Protein AF-A0A9Q3D0T4-F1 (afdb_monomer)

Structure (mmCIF, N/CA/C/O backbone):
data_AF-A0A9Q3D0T4-F1
#
_entry.id   AF-A0A9Q3D0T4-F1
#
loop_
_atom_site.group_PDB
_atom_site.id
_atom_site.type_symbol
_atom_site.label_atom_id
_atom_site.label_alt_id
_atom_site.label_comp_id
_atom_site.label_asym_id
_atom_site.label_entity_id
_atom_site.label_seq_id
_atom_site.pdbx_PDB_ins_code
_atom_site.Cartn_x
_atom_site.Cartn_y
_atom_site.Cartn_z
_atom_site.occupancy
_atom_site.B_iso_or_equiv
_atom_site.auth_seq_id
_atom_site.auth_comp_id
_atom_site.auth_asym_id
_atom_site.auth_atom_id
_atom_site.pdbx_PDB_model_num
ATOM 1 N N . MET A 1 1 ? -26.119 -15.482 5.076 1.00 64.19 1 MET A N 1
ATOM 2 C CA . MET A 1 1 ? -24.783 -16.020 5.417 1.00 64.19 1 MET A CA 1
ATOM 3 C C . MET A 1 1 ? -24.055 -16.322 4.112 1.00 64.19 1 MET A C 1
ATOM 5 O O . MET A 1 1 ? -24.617 -17.065 3.315 1.00 64.19 1 MET A O 1
ATOM 9 N N . PRO A 1 2 ? -22.897 -15.709 3.817 1.00 75.62 2 PRO A N 1
ATOM 10 C CA . PRO A 1 2 ? -22.136 -16.030 2.608 1.00 75.62 2 PRO A CA 1
ATOM 11 C C . PRO A 1 2 ? -21.661 -17.496 2.628 1.00 75.62 2 PRO A C 1
ATOM 13 O O . PRO A 1 2 ? -21.236 -17.998 3.665 1.00 75.62 2 PRO A O 1
ATOM 16 N N . ASN A 1 3 ? -21.746 -18.187 1.486 1.00 94.44 3 ASN A N 1
ATOM 17 C CA . ASN A 1 3 ? -21.280 -19.570 1.321 1.00 94.44 3 ASN A CA 1
ATOM 18 C C . ASN A 1 3 ? -19.744 -19.619 1.431 1.00 94.44 3 ASN A C 1
ATOM 20 O O . ASN A 1 3 ? -19.066 -18.833 0.766 1.00 94.44 3 ASN A O 1
ATOM 24 N N . ALA A 1 4 ? -19.189 -20.567 2.195 1.00 92.69 4 ALA A N 1
ATOM 25 C CA . ALA A 1 4 ? -17.745 -20.769 2.357 1.00 92.69 4 ALA A CA 1
ATOM 26 C C . ALA A 1 4 ? -16.973 -20.793 1.021 1.00 92.69 4 ALA A C 1
ATOM 28 O O . ALA A 1 4 ? -15.893 -20.210 0.916 1.00 92.69 4 ALA A O 1
ATOM 29 N N . ARG A 1 5 ? -17.558 -21.374 -0.038 1.00 92.12 5 ARG A N 1
ATOM 30 C CA . ARG A 1 5 ? -16.970 -21.400 -1.388 1.00 92.12 5 ARG A CA 1
ATOM 31 C C . ARG A 1 5 ? -16.835 -20.003 -2.000 1.00 92.12 5 ARG A C 1
ATOM 33 O O . ARG A 1 5 ? -15.817 -19.713 -2.624 1.00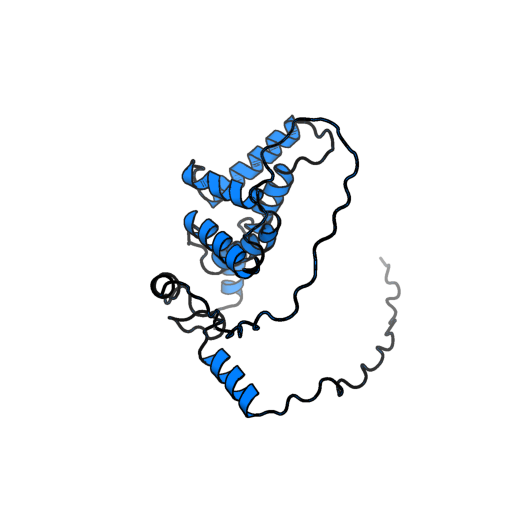 92.12 5 ARG A O 1
ATOM 40 N N . SER A 1 6 ? -17.828 -19.136 -1.800 1.00 90.75 6 SER A N 1
ATOM 41 C CA . SER A 1 6 ? -17.790 -17.747 -2.278 1.00 90.75 6 SER A CA 1
ATOM 42 C C . SER A 1 6 ? -16.746 -16.919 -1.525 1.00 90.75 6 SER A C 1
ATOM 44 O O . SER A 1 6 ? -15.985 -16.178 -2.146 1.00 90.75 6 SER A O 1
ATOM 46 N N . THR A 1 7 ? -16.619 -17.130 -0.211 1.00 87.50 7 THR A N 1
ATOM 47 C CA . THR A 1 7 ? -15.588 -16.496 0.620 1.00 87.50 7 THR A CA 1
ATOM 48 C C . THR A 1 7 ? -14.188 -16.938 0.194 1.00 87.50 7 THR A C 1
ATOM 50 O O . THR A 1 7 ? -13.310 -16.099 0.008 1.00 87.50 7 THR A O 1
ATOM 53 N N . TYR A 1 8 ? -13.978 -18.237 -0.048 1.00 89.50 8 TYR A N 1
ATOM 54 C CA . TYR A 1 8 ? -12.700 -18.761 -0.536 1.00 89.50 8 TYR A CA 1
ATOM 55 C C . TYR A 1 8 ? -12.326 -18.196 -1.912 1.00 89.50 8 TYR A C 1
ATOM 57 O O . TYR A 1 8 ? -11.193 -17.766 -2.112 1.00 89.50 8 TYR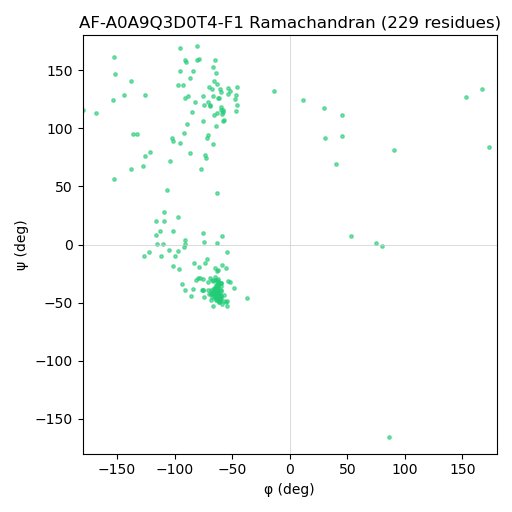 A O 1
ATOM 65 N N . GLN A 1 9 ? -13.267 -18.141 -2.859 1.00 90.75 9 GLN A N 1
ATOM 66 C CA . GLN A 1 9 ? -13.012 -17.560 -4.181 1.00 90.75 9 GLN A CA 1
ATOM 67 C C . GLN A 1 9 ? -12.670 -16.066 -4.100 1.00 90.75 9 GLN A C 1
ATOM 69 O O . GLN A 1 9 ? -11.761 -15.615 -4.799 1.00 90.75 9 GLN A O 1
ATOM 74 N N . ALA A 1 10 ? -13.337 -15.315 -3.219 1.00 81.88 10 ALA A N 1
ATOM 75 C CA . ALA A 1 10 ? -13.026 -13.910 -2.972 1.00 81.88 10 ALA A CA 1
ATOM 76 C C . ALA A 1 10 ? -11.617 -13.730 -2.381 1.00 81.88 10 ALA A C 1
ATOM 78 O O . ALA A 1 10 ? -10.857 -12.887 -2.857 1.00 81.88 10 ALA A O 1
ATOM 79 N N . LEU A 1 11 ? -11.233 -14.560 -1.404 1.00 79.50 11 LEU A N 1
ATOM 80 C CA . LEU A 1 11 ? -9.886 -14.547 -0.828 1.00 79.50 11 LEU A CA 1
ATOM 81 C C . LEU A 1 11 ? -8.832 -14.940 -1.869 1.00 79.50 11 LEU A C 1
ATOM 83 O O . LEU A 1 11 ? -7.848 -14.229 -2.036 1.00 79.50 11 LEU A O 1
ATOM 87 N N . ARG A 1 12 ? -9.057 -16.007 -2.642 1.00 86.12 12 ARG A N 1
ATOM 88 C CA . ARG A 1 12 ? -8.127 -16.454 -3.689 1.00 86.12 12 ARG A CA 1
ATOM 89 C C . ARG A 1 12 ? -7.912 -15.386 -4.760 1.00 86.12 12 ARG A C 1
ATOM 91 O O . ARG A 1 12 ? -6.773 -15.117 -5.115 1.00 86.12 12 ARG A O 1
ATOM 98 N N . LYS A 1 13 ? -8.981 -14.745 -5.245 1.00 85.31 13 LYS A N 1
ATOM 99 C CA . LYS A 1 13 ? -8.890 -13.637 -6.214 1.00 85.31 13 LYS A CA 1
ATOM 100 C C . LYS A 1 13 ? -8.170 -12.416 -5.628 1.00 85.31 13 LYS A C 1
ATOM 102 O O . LYS A 1 13 ? -7.520 -11.671 -6.355 1.00 85.31 13 LYS A O 1
ATOM 107 N N . ARG A 1 14 ? -8.284 -12.205 -4.316 1.00 73.44 14 ARG A N 1
ATOM 108 C CA . ARG A 1 14 ? -7.615 -11.115 -3.603 1.00 73.44 14 ARG A CA 1
ATOM 109 C C . ARG A 1 14 ? -6.122 -11.380 -3.394 1.00 73.44 14 ARG A C 1
ATOM 111 O O . ARG A 1 14 ? -5.336 -10.458 -3.566 1.00 73.44 14 ARG A O 1
ATOM 118 N N . PHE A 1 15 ? -5.737 -12.617 -3.085 1.00 77.69 15 PHE A N 1
ATOM 119 C CA . PHE A 1 15 ? -4.341 -13.018 -2.861 1.00 77.69 15 PHE A CA 1
ATOM 120 C C . PHE A 1 15 ? -3.620 -13.525 -4.117 1.00 77.69 15 PHE A C 1
ATOM 122 O O . PHE A 1 15 ? -2.434 -13.821 -4.057 1.00 77.69 15 PHE A O 1
ATOM 129 N N . SER A 1 16 ? -4.292 -13.610 -5.269 1.00 82.88 16 SER A N 1
ATOM 130 C CA . SER A 1 16 ? -3.626 -13.953 -6.532 1.00 82.88 16 SER A CA 1
ATOM 131 C C . SER A 1 16 ? -2.733 -12.828 -7.064 1.00 82.88 16 SER A C 1
ATOM 133 O O . SER A 1 16 ? -1.979 -13.046 -8.006 1.00 82.88 16 SER A O 1
ATOM 135 N N . LYS A 1 17 ? -2.839 -11.616 -6.506 1.00 81.12 17 LYS A N 1
ATOM 136 C CA . LYS A 1 17 ? -1.937 -10.499 -6.795 1.00 81.12 17 LYS A CA 1
ATOM 137 C C . LYS A 1 17 ? -0.868 -10.443 -5.709 1.00 81.12 17 LYS A C 1
ATOM 139 O O . LYS A 1 17 ? -1.198 -10.578 -4.534 1.00 81.12 17 LYS A O 1
ATOM 144 N N . ALA A 1 18 ? 0.385 -10.216 -6.104 1.00 80.12 18 ALA A N 1
ATOM 145 C CA . ALA A 1 18 ? 1.468 -9.981 -5.154 1.00 80.12 18 ALA A CA 1
ATOM 146 C C . ALA A 1 18 ? 1.082 -8.845 -4.191 1.00 80.12 18 ALA A C 1
ATOM 148 O O . ALA A 1 18 ? 0.528 -7.828 -4.627 1.00 80.12 18 ALA A O 1
ATOM 149 N N . SER A 1 19 ? 1.319 -9.050 -2.893 1.00 83.44 19 SER A N 1
ATOM 150 C CA . SER A 1 19 ? 1.021 -8.048 -1.871 1.00 83.44 19 SER A CA 1
ATOM 151 C C . SER A 1 19 ? 1.918 -6.827 -2.043 1.00 83.44 19 SER A C 1
ATOM 153 O O . SER A 1 19 ? 3.042 -6.927 -2.547 1.00 83.44 19 SER A O 1
ATOM 155 N N . TRP A 1 20 ? 1.436 -5.664 -1.606 1.00 81.06 20 TRP A N 1
ATOM 156 C CA . TRP A 1 20 ? 2.240 -4.447 -1.636 1.00 81.06 20 TRP A CA 1
ATOM 157 C C . TRP A 1 20 ? 3.462 -4.580 -0.738 1.00 81.06 20 TRP A C 1
ATOM 159 O O . TRP A 1 20 ? 4.534 -4.122 -1.115 1.00 81.06 20 TRP A O 1
ATOM 169 N N . SER A 1 21 ? 3.329 -5.293 0.382 1.00 82.25 21 SER A N 1
ATOM 170 C CA . SER A 1 21 ? 4.452 -5.688 1.235 1.00 82.25 21 SER A CA 1
ATOM 171 C C . SER A 1 21 ? 5.548 -6.424 0.502 1.00 82.25 21 SER A C 1
ATOM 173 O O . SER A 1 21 ? 6.699 -6.002 0.563 1.00 82.25 21 SER A O 1
ATOM 175 N N . ALA A 1 22 ? 5.209 -7.486 -0.225 1.00 84.19 22 ALA A N 1
ATOM 176 C CA . ALA A 1 22 ? 6.205 -8.270 -0.936 1.00 84.19 22 ALA A CA 1
ATOM 177 C C . ALA A 1 22 ? 6.919 -7.417 -1.991 1.00 84.19 22 ALA A C 1
ATOM 179 O O . ALA A 1 22 ? 8.144 -7.452 -2.083 1.00 84.19 22 ALA A O 1
ATOM 180 N N . ILE A 1 23 ? 6.164 -6.605 -2.739 1.00 84.12 23 ILE A N 1
ATOM 181 C CA . ILE A 1 23 ? 6.716 -5.745 -3.790 1.00 84.12 23 ILE A CA 1
ATOM 182 C C . ILE A 1 23 ? 7.610 -4.661 -3.184 1.00 84.12 23 ILE A C 1
ATOM 184 O O . ILE A 1 23 ? 8.764 -4.537 -3.584 1.00 84.12 23 ILE A O 1
ATOM 188 N N . LEU A 1 24 ? 7.121 -3.891 -2.210 1.00 83.00 24 LEU A N 1
ATOM 189 C CA . LEU A 1 24 ? 7.866 -2.781 -1.614 1.00 83.00 24 LEU A 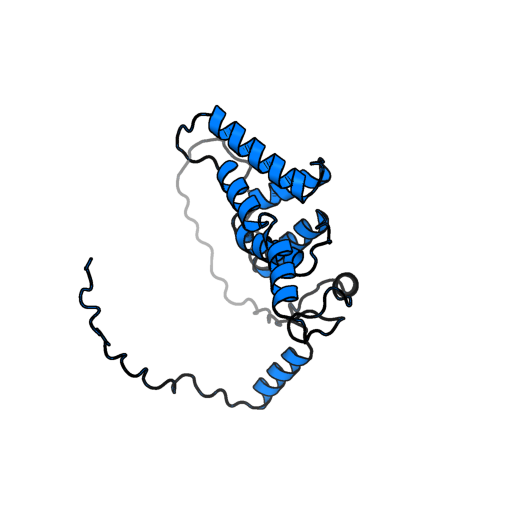CA 1
ATOM 190 C C . LEU A 1 24 ? 9.086 -3.266 -0.836 1.00 83.00 24 LEU A C 1
ATOM 192 O O . LEU A 1 24 ? 10.146 -2.658 -0.946 1.00 83.00 24 LEU A O 1
ATOM 196 N N . GLN A 1 25 ? 8.978 -4.379 -0.108 1.00 83.81 25 GLN A N 1
ATOM 197 C CA . GLN A 1 25 ? 10.103 -4.949 0.627 1.00 83.81 25 GLN A CA 1
ATOM 198 C C . GLN A 1 25 ? 11.171 -5.499 -0.323 1.00 83.81 25 GLN A C 1
ATOM 200 O O . GLN A 1 25 ? 12.358 -5.256 -0.109 1.00 83.81 25 GLN A O 1
ATOM 205 N N . HIS A 1 26 ? 10.769 -6.196 -1.392 1.00 84.81 26 HIS A N 1
ATOM 206 C CA . HIS A 1 26 ? 11.699 -6.641 -2.429 1.00 84.81 26 HIS A CA 1
ATOM 207 C C . HIS A 1 26 ? 12.392 -5.444 -3.083 1.00 84.81 26 HIS A C 1
ATOM 209 O O . HIS A 1 26 ? 13.613 -5.398 -3.166 1.00 84.81 26 HIS A O 1
ATOM 215 N N . THR A 1 27 ? 11.617 -4.431 -3.458 1.00 83.31 27 THR A N 1
ATOM 216 C CA . THR A 1 27 ? 12.129 -3.223 -4.106 1.00 83.31 27 THR A CA 1
ATOM 217 C C . THR A 1 27 ? 13.079 -2.444 -3.183 1.00 83.31 27 THR A C 1
ATOM 219 O O . THR A 1 27 ? 14.140 -2.013 -3.622 1.00 83.31 27 THR A O 1
ATOM 222 N N . SER A 1 28 ? 12.763 -2.334 -1.887 1.00 85.00 28 SER A N 1
ATOM 223 C CA . SER A 1 28 ? 13.619 -1.690 -0.878 1.00 85.00 28 SER A CA 1
ATOM 224 C C . SER A 1 28 ? 14.975 -2.392 -0.764 1.00 85.00 28 SER A C 1
ATOM 226 O O . SER A 1 28 ? 16.015 -1.739 -0.810 1.00 85.00 28 SER A O 1
ATOM 228 N N . ARG A 1 29 ? 14.985 -3.734 -0.730 1.00 84.25 29 ARG A N 1
ATOM 229 C CA . ARG A 1 29 ? 16.229 -4.527 -0.707 1.00 84.25 29 ARG A CA 1
ATOM 230 C C . ARG A 1 29 ? 17.086 -4.328 -1.947 1.00 84.25 29 ARG A C 1
ATOM 232 O O . ARG A 1 29 ? 18.299 -4.435 -1.863 1.00 84.25 29 ARG A O 1
ATOM 239 N N . VAL A 1 30 ? 16.464 -4.070 -3.090 1.00 83.69 30 VAL A N 1
ATOM 240 C CA . VAL A 1 30 ? 17.187 -3.841 -4.339 1.00 83.69 30 VAL A CA 1
ATOM 241 C C . VAL A 1 30 ? 17.801 -2.441 -4.370 1.00 83.69 30 VAL A C 1
ATOM 243 O O . VAL A 1 30 ? 18.927 -2.277 -4.834 1.00 83.69 30 VAL A O 1
ATOM 246 N N . PHE A 1 31 ? 17.097 -1.428 -3.862 1.00 81.38 31 PHE A N 1
ATOM 247 C CA . PHE A 1 31 ? 17.602 -0.051 -3.839 1.00 81.38 31 PHE A CA 1
ATOM 248 C C . PHE A 1 31 ? 18.605 0.233 -2.723 1.00 81.38 31 PHE A C 1
ATOM 250 O O . PHE A 1 31 ? 19.349 1.206 -2.822 1.00 81.38 31 PHE A O 1
ATOM 257 N N . MET A 1 32 ? 18.647 -0.595 -1.683 1.00 80.94 32 MET A N 1
ATOM 258 C CA . MET A 1 32 ? 19.691 -0.546 -0.665 1.00 80.94 32 MET A CA 1
ATOM 259 C C . MET A 1 32 ? 20.844 -1.454 -1.117 1.00 80.94 32 MET A C 1
ATOM 261 O O . MET A 1 32 ? 20.700 -2.674 -1.043 1.00 80.94 32 MET A O 1
ATOM 265 N N . PRO A 1 33 ? 21.966 -0.911 -1.628 1.00 65.75 33 PRO A N 1
ATOM 266 C CA . PRO A 1 33 ? 23.080 -1.740 -2.071 1.00 65.75 33 PRO A CA 1
ATOM 267 C C . PRO A 1 33 ? 23.591 -2.563 -0.886 1.00 65.75 33 PRO A C 1
ATOM 269 O O . PRO A 1 33 ? 24.025 -2.009 0.121 1.00 65.75 33 PRO A O 1
ATOM 272 N N . SER A 1 34 ? 23.523 -3.892 -0.981 1.00 71.19 34 SER A N 1
ATOM 273 C CA . SER A 1 34 ? 24.282 -4.744 -0.070 1.00 71.19 34 SER A CA 1
ATOM 274 C C . SER A 1 34 ? 25.760 -4.602 -0.421 1.00 71.19 34 SER A C 1
ATOM 276 O O . SER A 1 34 ? 26.088 -4.694 -1.601 1.00 71.19 34 SER A O 1
ATOM 278 N N . ASP A 1 35 ? 26.638 -4.456 0.573 1.00 68.38 35 ASP A N 1
ATOM 279 C CA . ASP A 1 35 ? 28.102 -4.283 0.435 1.00 68.38 35 ASP A CA 1
ATOM 280 C C . ASP A 1 35 ? 28.844 -5.418 -0.304 1.00 68.38 35 ASP A C 1
ATOM 282 O O . ASP A 1 35 ? 30.073 -5.458 -0.362 1.00 68.38 35 ASP A O 1
ATOM 286 N N . GLN A 1 36 ? 28.122 -6.373 -0.879 1.00 58.06 36 GLN A N 1
ATOM 287 C CA . GLN A 1 36 ? 28.692 -7.446 -1.667 1.00 58.06 36 GLN A CA 1
ATOM 288 C C . GLN A 1 36 ? 28.701 -7.038 -3.135 1.00 58.06 36 GLN A C 1
ATOM 290 O O . GLN A 1 36 ? 27.728 -6.493 -3.646 1.00 58.06 36 GLN A O 1
ATOM 295 N N . SER A 1 37 ? 29.809 -7.331 -3.810 1.00 64.31 37 SER A N 1
ATOM 296 C CA . SER A 1 37 ? 30.096 -7.146 -5.237 1.00 64.31 37 SER A CA 1
ATOM 297 C C . SER A 1 37 ? 29.180 -7.966 -6.159 1.00 64.31 37 SER A C 1
ATOM 299 O O . SER A 1 37 ? 29.628 -8.610 -7.109 1.00 64.31 37 SER A O 1
ATOM 301 N N . THR A 1 38 ? 27.880 -7.978 -5.872 1.00 64.94 38 THR A N 1
ATOM 302 C CA . THR A 1 38 ? 26.857 -8.631 -6.668 1.00 64.94 38 THR A CA 1
ATOM 303 C C . THR A 1 38 ? 26.987 -8.169 -8.104 1.00 64.94 38 THR A C 1
ATOM 305 O O . THR A 1 38 ? 27.118 -6.975 -8.376 1.00 64.94 38 THR A O 1
ATOM 308 N N . ASN A 1 39 ? 26.969 -9.144 -9.010 1.00 85.94 39 ASN A N 1
ATOM 309 C CA . ASN A 1 39 ? 27.045 -8.934 -10.442 1.00 85.94 39 ASN A CA 1
ATOM 310 C C . ASN A 1 39 ? 26.076 -7.809 -10.847 1.00 85.94 39 ASN A C 1
ATOM 312 O O . ASN A 1 39 ? 24.862 -7.947 -10.689 1.00 85.94 39 ASN A O 1
ATOM 316 N N . LEU A 1 40 ? 26.621 -6.693 -11.340 1.00 84.88 40 LEU A N 1
ATOM 317 C CA . LEU A 1 40 ? 25.866 -5.489 -11.702 1.00 84.88 40 LEU A CA 1
ATOM 318 C C . LEU A 1 40 ? 24.717 -5.804 -12.674 1.00 84.88 40 LEU A C 1
ATOM 320 O O . LEU A 1 40 ? 23.647 -5.204 -12.588 1.00 84.88 40 LEU A O 1
ATOM 324 N N . LEU A 1 41 ? 24.897 -6.816 -13.532 1.00 87.81 41 LEU A N 1
ATOM 325 C CA . LEU A 1 41 ? 23.846 -7.315 -14.411 1.00 87.81 41 LEU A CA 1
ATOM 326 C C . LEU A 1 41 ? 22.676 -7.911 -13.614 1.00 87.81 41 LEU A C 1
ATOM 328 O O . LEU A 1 41 ? 21.525 -7.559 -13.858 1.00 87.81 41 LEU A O 1
ATOM 332 N N . GLN A 1 42 ? 22.954 -8.764 -12.628 1.00 86.25 42 GLN A N 1
ATOM 333 C CA . GLN A 1 42 ? 21.924 -9.384 -11.792 1.00 86.25 42 GLN A CA 1
ATOM 334 C C . GLN A 1 42 ? 21.180 -8.346 -10.946 1.00 86.25 42 GLN A C 1
ATOM 336 O O . GLN A 1 42 ? 19.957 -8.424 -10.816 1.00 86.25 42 GLN A O 1
ATOM 341 N N . HIS A 1 43 ? 21.891 -7.341 -10.426 1.00 84.94 43 HIS A N 1
ATOM 342 C CA . HIS A 1 43 ? 21.265 -6.218 -9.729 1.00 84.94 43 HIS A CA 1
ATOM 343 C C . HIS A 1 43 ? 20.322 -5.445 -10.659 1.00 84.94 43 HIS A C 1
ATOM 345 O O . HIS A 1 43 ? 19.144 -5.301 -10.338 1.00 84.94 43 HIS A O 1
ATOM 351 N N . SER A 1 44 ? 20.779 -5.076 -11.862 1.00 87.88 44 SER A N 1
ATOM 352 C CA . SER A 1 44 ? 19.958 -4.349 -12.841 1.00 87.88 44 SER A CA 1
ATOM 353 C C . SER A 1 44 ? 18.694 -5.111 -13.267 1.00 87.88 44 SER A C 1
ATOM 355 O O . SER A 1 44 ? 17.616 -4.522 -13.332 1.00 87.88 44 SER A O 1
ATOM 357 N N . LEU A 1 45 ? 18.786 -6.431 -13.468 1.00 90.31 45 LEU A N 1
ATOM 358 C CA . LEU A 1 45 ? 17.633 -7.280 -13.787 1.00 90.31 45 LEU A CA 1
ATOM 359 C C . LEU A 1 45 ? 16.633 -7.332 -12.628 1.00 90.31 45 LEU A C 1
ATOM 361 O O . LEU A 1 45 ? 15.422 -7.305 -12.843 1.00 90.31 45 LEU A O 1
ATOM 365 N N . THR A 1 46 ? 17.135 -7.364 -11.394 1.00 87.38 46 THR A N 1
ATOM 366 C CA . THR A 1 46 ? 16.293 -7.387 -10.193 1.00 87.38 46 THR A CA 1
ATOM 367 C C . THR A 1 46 ? 15.595 -6.037 -9.978 1.00 87.38 46 THR A C 1
ATOM 369 O O . THR A 1 46 ? 14.410 -6.008 -9.632 1.00 87.38 46 THR A O 1
ATOM 372 N N . VAL A 1 47 ? 16.284 -4.916 -10.242 1.00 85.56 47 VAL A N 1
ATOM 373 C CA . VAL A 1 47 ? 15.685 -3.566 -10.268 1.00 85.56 47 VAL A CA 1
ATOM 374 C C . VAL A 1 47 ? 14.566 -3.519 -11.299 1.00 85.56 47 VAL A C 1
ATOM 376 O O . VAL A 1 47 ? 13.447 -3.136 -10.960 1.00 85.56 47 VAL A O 1
ATOM 379 N N . GLN A 1 48 ? 14.840 -3.954 -12.529 1.00 90.06 48 GLN A N 1
ATOM 380 C CA . GLN A 1 48 ? 13.865 -3.910 -13.614 1.00 90.06 48 GLN A CA 1
ATOM 381 C C . GLN A 1 48 ? 12.617 -4.737 -13.286 1.00 90.06 48 GLN A C 1
ATOM 383 O O . GLN A 1 48 ? 11.509 -4.219 -13.372 1.00 90.06 48 GLN A O 1
ATOM 388 N N . ALA A 1 49 ? 12.783 -5.971 -12.802 1.00 88.94 49 ALA A N 1
ATOM 389 C CA . ALA A 1 49 ? 11.658 -6.820 -12.405 1.00 88.94 49 ALA A CA 1
ATOM 390 C C . ALA A 1 49 ? 10.804 -6.187 -11.288 1.00 88.94 49 ALA A C 1
ATOM 392 O O . ALA A 1 49 ? 9.578 -6.313 -11.280 1.00 88.94 49 ALA A O 1
ATOM 393 N N . SER A 1 50 ? 11.444 -5.475 -10.356 1.00 86.81 50 SER A N 1
ATOM 394 C CA . SER A 1 50 ? 10.753 -4.753 -9.281 1.00 86.81 50 SER A CA 1
ATOM 395 C C . SER A 1 50 ? 9.954 -3.561 -9.822 1.00 86.81 50 SER A C 1
ATOM 397 O O . SER A 1 50 ? 8.812 -3.339 -9.415 1.00 86.81 50 SER A O 1
ATOM 399 N N . LEU A 1 51 ? 10.525 -2.818 -10.773 1.00 86.38 51 LEU A N 1
ATOM 400 C CA . LEU A 1 51 ? 9.856 -1.704 -11.447 1.00 86.38 51 LEU A CA 1
ATOM 401 C C . LEU A 1 51 ? 8.681 -2.178 -12.306 1.00 86.38 51 LEU A C 1
ATOM 403 O O . LEU A 1 51 ? 7.616 -1.568 -12.244 1.00 86.38 51 LEU A O 1
ATOM 407 N N . ASP A 1 52 ? 8.828 -3.286 -13.029 1.00 89.19 52 ASP A N 1
ATOM 408 C CA . ASP A 1 52 ? 7.752 -3.875 -13.831 1.00 89.19 52 ASP A CA 1
ATOM 409 C C . ASP A 1 52 ? 6.588 -4.335 -12.938 1.00 89.19 52 ASP A C 1
ATOM 411 O O . ASP A 1 52 ? 5.418 -4.091 -13.249 1.00 89.19 52 ASP A O 1
ATOM 415 N N . ALA A 1 53 ? 6.889 -4.931 -11.777 1.00 87.31 53 ALA A N 1
ATOM 416 C CA . ALA A 1 53 ? 5.880 -5.313 -10.790 1.00 87.31 53 ALA A CA 1
ATOM 417 C C . ALA A 1 53 ? 5.136 -4.094 -10.213 1.00 87.31 53 ALA A C 1
ATOM 419 O O . ALA A 1 53 ? 3.912 -4.136 -10.047 1.00 87.31 53 ALA A O 1
ATOM 420 N N . LEU A 1 54 ? 5.850 -2.995 -9.943 1.00 86.06 54 LEU A N 1
ATOM 421 C CA . LEU A 1 54 ? 5.245 -1.727 -9.524 1.00 86.06 54 LEU A CA 1
ATOM 422 C C . LEU A 1 54 ? 4.379 -1.124 -10.634 1.00 86.06 54 LEU A C 1
ATOM 424 O O . LEU A 1 54 ? 3.241 -0.733 -10.376 1.00 86.06 54 LEU A O 1
ATOM 428 N N . GLN A 1 55 ? 4.876 -1.095 -11.870 1.00 89.38 55 GLN A N 1
ATOM 429 C CA . GLN A 1 55 ? 4.150 -0.574 -13.025 1.00 89.38 55 GLN A CA 1
ATOM 430 C C . GLN A 1 55 ? 2.878 -1.381 -13.306 1.00 89.38 55 GLN A C 1
ATOM 432 O O . GLN A 1 55 ? 1.839 -0.813 -13.636 1.00 89.38 55 GLN A O 1
ATOM 437 N N . TYR A 1 56 ? 2.913 -2.699 -13.122 1.00 86.69 56 TYR A N 1
ATOM 438 C CA . TYR A 1 56 ? 1.729 -3.542 -13.255 1.00 86.69 56 TYR A CA 1
ATOM 439 C C . TYR A 1 56 ? 0.649 -3.219 -12.206 1.00 86.69 56 TYR A C 1
ATOM 441 O O . TYR A 1 56 ? -0.544 -3.288 -12.500 1.00 86.69 56 TYR A O 1
ATOM 449 N N . GLN A 1 57 ? 1.043 -2.847 -10.983 1.00 82.38 57 GLN A N 1
ATOM 450 C CA . GLN A 1 57 ? 0.104 -2.539 -9.896 1.00 82.38 57 GLN A CA 1
ATOM 451 C C . GLN A 1 57 ? -0.424 -1.102 -9.928 1.00 82.38 57 GLN A C 1
ATOM 453 O O . GLN A 1 57 ? -1.589 -0.872 -9.602 1.00 82.38 57 GLN A O 1
ATOM 458 N N . ILE A 1 58 ? 0.431 -0.140 -10.281 1.00 81.19 58 ILE A N 1
ATOM 459 C CA . ILE A 1 58 ? 0.147 1.304 -10.216 1.00 81.19 58 ILE A CA 1
ATOM 460 C C . ILE A 1 58 ? -0.314 1.842 -11.575 1.00 81.19 58 ILE A C 1
ATOM 462 O O . ILE A 1 58 ? -0.960 2.887 -11.654 1.00 81.19 58 ILE A O 1
ATOM 466 N N . GLY A 1 59 ? -0.002 1.126 -12.653 1.00 86.19 59 GLY A N 1
ATOM 467 C CA . GLY A 1 59 ? -0.053 1.646 -14.009 1.00 86.19 59 GLY A CA 1
ATOM 468 C C . GLY A 1 59 ? 1.258 2.349 -14.392 1.00 86.19 59 GLY A C 1
ATOM 469 O O . GLY A 1 59 ? 2.275 2.194 -13.715 1.00 86.19 59 GLY A O 1
ATOM 470 N N . PRO A 1 60 ? 1.259 3.127 -15.488 1.00 89.56 60 PRO A N 1
ATOM 471 C CA . PRO A 1 60 ? 2.466 3.749 -16.024 1.00 89.56 60 PRO A CA 1
ATOM 472 C C . PRO A 1 60 ? 3.223 4.576 -14.975 1.00 89.56 60 PRO A C 1
ATOM 474 O O . PRO A 1 60 ? 2.652 5.446 -14.302 1.00 89.56 60 PRO A O 1
ATOM 477 N N . LEU A 1 61 ? 4.530 4.327 -14.866 1.00 87.06 61 LEU A N 1
ATOM 478 C CA . LEU A 1 61 ? 5.433 5.088 -14.007 1.00 87.06 61 LEU A CA 1
ATOM 479 C C . LEU A 1 61 ? 5.654 6.477 -14.619 1.00 87.06 61 LEU A C 1
ATOM 481 O O . LEU A 1 61 ? 6.519 6.690 -15.461 1.00 87.06 61 LEU A O 1
ATOM 485 N N . THR A 1 62 ? 4.829 7.439 -14.219 1.00 89.50 62 THR A N 1
ATOM 486 C CA . THR A 1 62 ? 5.020 8.857 -14.557 1.00 89.50 62 THR A CA 1
ATOM 487 C C . THR A 1 62 ? 5.845 9.544 -13.470 1.00 89.50 62 THR A C 1
ATOM 489 O O . THR A 1 62 ? 5.847 9.095 -12.326 1.00 89.50 62 THR A O 1
ATOM 492 N N . ALA A 1 63 ? 6.488 10.680 -13.768 1.00 80.69 63 ALA A N 1
ATOM 493 C CA . ALA A 1 63 ? 7.230 11.457 -12.761 1.00 80.69 63 ALA A CA 1
ATOM 494 C C . ALA A 1 63 ? 6.391 11.767 -11.500 1.00 80.69 63 ALA A C 1
ATOM 496 O O . ALA A 1 63 ? 6.907 11.761 -10.383 1.00 80.69 63 ALA A O 1
ATOM 497 N N . LYS A 1 64 ? 5.071 11.941 -11.670 1.00 77.94 64 LYS A N 1
ATOM 498 C CA . LYS A 1 64 ? 4.104 12.147 -10.578 1.00 77.94 64 LYS A CA 1
ATOM 499 C C . LYS A 1 64 ? 3.975 10.935 -9.645 1.00 77.94 64 LYS A C 1
ATOM 501 O O . LYS A 1 64 ? 3.718 11.115 -8.461 1.00 77.94 64 LYS A O 1
ATOM 506 N N . ASN A 1 65 ? 4.175 9.725 -10.167 1.00 80.31 65 ASN A N 1
ATOM 507 C CA . ASN A 1 65 ? 4.032 8.458 -9.446 1.00 80.31 65 ASN A CA 1
ATOM 508 C C . ASN A 1 65 ? 5.375 7.879 -8.970 1.00 80.31 65 ASN A C 1
ATOM 510 O O . ASN A 1 65 ? 5.388 6.912 -8.220 1.00 80.31 65 ASN A O 1
ATOM 514 N N . VAL A 1 66 ? 6.510 8.433 -9.396 1.00 79.12 66 VAL A N 1
ATOM 515 C CA . VAL A 1 66 ? 7.833 7.935 -8.990 1.00 79.12 66 VAL A CA 1
ATOM 516 C C . VAL A 1 66 ? 8.332 8.649 -7.733 1.00 79.12 66 VAL A C 1
ATOM 518 O O . VAL A 1 66 ? 8.869 8.003 -6.836 1.00 79.12 66 VAL A O 1
ATOM 521 N N . ALA A 1 67 ? 8.106 9.962 -7.610 1.00 77.19 67 ALA A N 1
ATOM 522 C CA . ALA A 1 67 ? 8.683 10.750 -6.519 1.00 77.19 67 ALA A CA 1
ATOM 523 C C . ALA A 1 67 ? 8.316 10.232 -5.109 1.00 77.19 67 ALA A C 1
ATOM 525 O O . ALA A 1 67 ? 9.215 10.113 -4.282 1.00 77.19 67 ALA A O 1
ATOM 526 N N . PRO A 1 68 ? 7.068 9.836 -4.803 1.00 75.31 68 PRO A N 1
ATOM 527 C CA . PRO A 1 68 ? 6.794 9.324 -3.457 1.00 75.31 68 PRO A CA 1
ATOM 528 C C . PRO A 1 68 ? 7.133 7.855 -3.222 1.00 75.31 68 PRO A C 1
ATOM 530 O O . PRO A 1 68 ? 7.270 7.465 -2.068 1.00 75.31 68 PRO A O 1
ATOM 533 N N . ILE A 1 69 ? 7.329 7.060 -4.278 1.00 79.38 69 ILE A N 1
ATOM 534 C CA . ILE A 1 69 ? 7.962 5.742 -4.150 1.00 79.38 69 ILE A CA 1
ATOM 535 C C . ILE A 1 69 ? 9.404 5.954 -3.677 1.00 79.38 69 ILE A C 1
ATOM 537 O O . ILE A 1 69 ? 9.851 5.309 -2.735 1.00 79.38 69 ILE A O 1
ATOM 541 N N . ILE A 1 70 ? 10.100 6.939 -4.255 1.00 80.62 70 ILE A N 1
ATOM 542 C CA . ILE A 1 70 ? 11.425 7.353 -3.786 1.00 80.62 70 ILE A CA 1
ATOM 543 C C . ILE A 1 70 ? 11.347 7.855 -2.337 1.00 80.62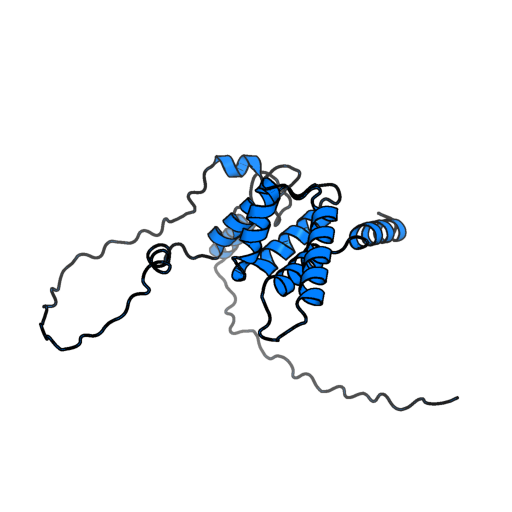 70 ILE A C 1
ATOM 545 O O . ILE A 1 70 ? 12.116 7.392 -1.505 1.00 80.62 70 ILE A O 1
ATOM 549 N N . LEU A 1 71 ? 10.396 8.732 -1.992 1.00 77.44 71 LEU A N 1
ATOM 550 C CA . LEU A 1 71 ? 10.246 9.215 -0.607 1.00 77.44 71 LEU A CA 1
ATOM 551 C C . LEU A 1 71 ? 9.945 8.088 0.394 1.00 77.44 71 LEU A C 1
ATOM 553 O O . LEU A 1 71 ? 10.396 8.168 1.532 1.00 77.44 71 LEU A O 1
ATOM 557 N N . PHE A 1 72 ? 9.214 7.048 -0.015 1.00 80.25 72 PHE A N 1
ATOM 558 C CA . PHE A 1 72 ? 9.006 5.840 0.785 1.00 80.25 72 PHE A CA 1
ATOM 559 C C . PHE A 1 72 ? 10.326 5.094 1.030 1.00 80.25 72 PHE A C 1
ATOM 561 O O . PHE A 1 72 ? 10.605 4.678 2.154 1.00 80.25 72 PHE A O 1
ATOM 568 N N . PHE A 1 73 ? 11.174 4.963 0.007 1.00 80.00 73 PHE A N 1
ATOM 569 C CA . PHE A 1 73 ? 12.487 4.332 0.166 1.00 80.00 73 PHE A CA 1
ATOM 570 C C . PHE A 1 73 ? 13.462 5.165 0.998 1.00 80.00 73 PHE A C 1
ATOM 572 O O . PHE A 1 73 ? 14.302 4.595 1.688 1.00 80.00 73 PHE A O 1
ATOM 579 N N . LEU A 1 74 ? 13.325 6.490 0.983 1.00 81.44 74 LEU A N 1
ATOM 580 C CA . LEU A 1 74 ? 14.167 7.395 1.766 1.00 81.44 74 LEU A CA 1
ATOM 581 C C . LEU A 1 74 ? 13.851 7.386 3.270 1.00 81.44 74 LEU A C 1
ATOM 583 O O . LEU A 1 74 ? 14.671 7.870 4.047 1.00 81.44 74 LEU A O 1
ATOM 587 N N . ASP A 1 75 ? 12.701 6.851 3.693 1.00 84.06 75 ASP A N 1
ATOM 588 C CA . ASP A 1 75 ? 12.297 6.832 5.101 1.00 84.06 75 ASP A CA 1
ATOM 589 C C . ASP A 1 75 ? 12.051 5.403 5.624 1.00 84.06 75 ASP A C 1
ATOM 591 O O . ASP A 1 75 ? 10.906 4.945 5.713 1.00 84.06 75 ASP A O 1
ATOM 595 N N . PRO A 1 76 ? 13.122 4.664 5.974 1.00 83.00 76 PRO A N 1
ATOM 596 C CA . PRO A 1 76 ? 13.021 3.270 6.401 1.00 83.00 76 PRO A CA 1
ATOM 597 C C . PRO A 1 76 ? 12.201 3.086 7.684 1.00 83.00 76 PRO A C 1
ATOM 599 O O . PRO A 1 76 ? 11.661 2.005 7.905 1.00 83.00 76 PRO A O 1
ATOM 602 N N . GLN A 1 77 ? 12.053 4.127 8.513 1.00 85.31 77 GLN A N 1
ATOM 603 C CA . GLN A 1 77 ? 11.361 4.032 9.804 1.00 85.31 77 GLN A CA 1
ATOM 604 C C . GLN A 1 77 ? 9.869 3.713 9.664 1.00 85.31 77 GLN A C 1
ATOM 606 O O . GLN A 1 77 ? 9.278 3.105 10.557 1.00 85.31 77 GLN A O 1
ATOM 611 N N . PHE A 1 78 ? 9.259 4.104 8.543 1.00 83.50 78 PHE A N 1
ATOM 612 C CA . PHE A 1 78 ? 7.821 3.961 8.319 1.00 83.50 78 PHE A CA 1
ATOM 613 C C . PHE A 1 78 ? 7.465 2.908 7.267 1.00 83.50 78 P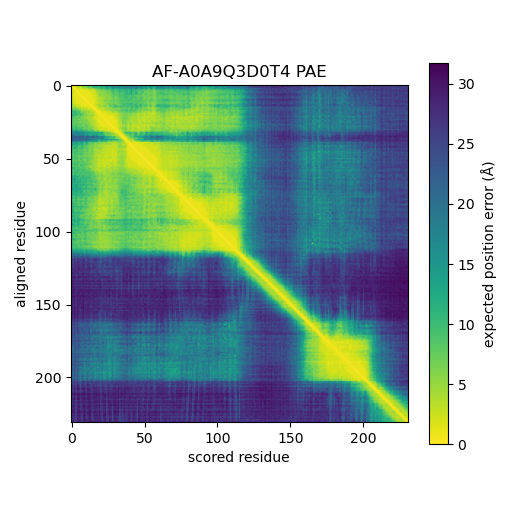HE A C 1
ATOM 615 O O . PHE A 1 78 ? 6.276 2.692 7.017 1.00 83.50 78 PHE A O 1
ATOM 622 N N . GLN A 1 79 ? 8.450 2.223 6.672 1.00 85.06 79 GLN A N 1
ATOM 623 C CA . GLN A 1 79 ? 8.214 1.305 5.552 1.00 85.06 79 GLN A CA 1
ATOM 624 C C . GLN A 1 79 ? 7.211 0.200 5.899 1.00 85.06 79 GLN A C 1
ATOM 626 O O . GLN A 1 79 ? 6.237 0.019 5.166 1.00 85.06 79 GLN A O 1
ATOM 631 N N . ASP A 1 80 ? 7.373 -0.475 7.039 1.00 83.38 80 ASP A N 1
ATOM 632 C CA . ASP A 1 80 ? 6.480 -1.566 7.463 1.00 83.38 80 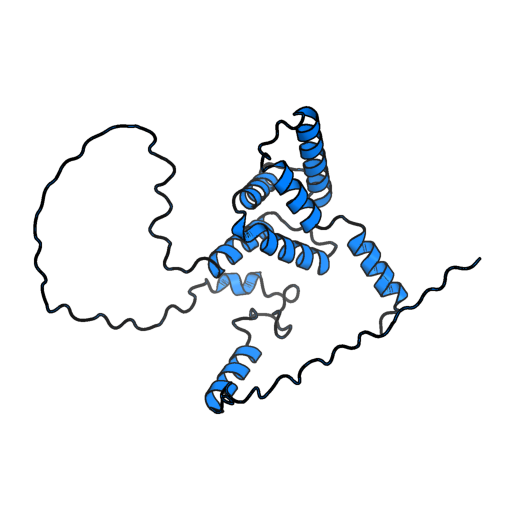ASP A CA 1
ATOM 633 C C . ASP A 1 80 ? 5.048 -1.082 7.731 1.00 83.38 80 ASP A C 1
ATOM 635 O O . ASP A 1 80 ? 4.065 -1.749 7.404 1.00 83.38 80 ASP A O 1
ATOM 639 N N . GLN A 1 81 ? 4.915 0.117 8.296 1.00 84.69 81 GLN A N 1
ATOM 640 C CA . GLN A 1 81 ? 3.626 0.685 8.685 1.00 84.69 81 GLN A CA 1
ATOM 641 C C . GLN A 1 81 ? 2.845 1.167 7.465 1.00 84.69 81 GLN A C 1
ATOM 643 O O . GLN A 1 81 ? 1.658 0.868 7.333 1.00 84.69 81 GLN A O 1
ATOM 648 N N . ILE A 1 82 ? 3.510 1.871 6.545 1.00 83.00 82 ILE A N 1
ATOM 649 C CA . ILE A 1 82 ? 2.921 2.283 5.266 1.00 83.00 82 ILE A CA 1
ATOM 650 C C . ILE A 1 82 ? 2.498 1.039 4.485 1.00 83.00 82 ILE A C 1
ATOM 652 O O . ILE A 1 82 ? 1.371 0.962 4.004 1.00 83.00 82 ILE A O 1
ATOM 656 N N . THR A 1 83 ? 3.371 0.037 4.427 1.00 83.25 83 THR A N 1
ATOM 657 C CA . THR A 1 83 ? 3.109 -1.242 3.773 1.00 83.25 83 THR A CA 1
ATOM 658 C C . THR A 1 83 ? 1.851 -1.923 4.317 1.00 83.25 83 THR A C 1
ATOM 660 O O . THR A 1 83 ? 0.968 -2.299 3.545 1.00 83.25 83 THR A O 1
ATOM 663 N N . LEU A 1 84 ? 1.725 -2.026 5.643 1.00 82.56 84 LEU A N 1
ATOM 664 C CA . LEU A 1 84 ? 0.555 -2.611 6.292 1.00 82.56 84 LEU A CA 1
ATOM 665 C C . LEU A 1 84 ? -0.728 -1.838 5.955 1.00 82.56 84 LEU A C 1
ATOM 667 O O . LEU A 1 84 ? -1.763 -2.443 5.675 1.00 82.56 84 LEU A O 1
ATOM 671 N N . VAL A 1 85 ? -0.669 -0.503 5.955 1.00 81.50 85 VAL A N 1
ATOM 672 C CA . VAL A 1 85 ? -1.815 0.349 5.605 1.00 81.50 85 VAL A CA 1
ATOM 673 C C . VAL A 1 85 ? -2.226 0.142 4.146 1.00 81.50 85 VAL A C 1
ATOM 675 O O . VAL A 1 85 ? -3.422 0.019 3.871 1.00 81.50 85 VAL A O 1
ATOM 678 N N . LEU A 1 86 ? -1.267 0.051 3.221 1.00 83.12 86 LEU A N 1
ATOM 679 C CA . LEU A 1 86 ? -1.531 -0.205 1.803 1.00 83.12 86 LEU A CA 1
ATOM 680 C C . LEU A 1 86 ? -2.147 -1.590 1.580 1.00 83.12 86 LEU A C 1
ATOM 682 O O . LEU A 1 86 ? -3.144 -1.707 0.861 1.00 83.12 86 LEU A O 1
ATOM 686 N N . ASP A 1 87 ? -1.628 -2.620 2.250 1.00 82.56 87 ASP A N 1
ATOM 687 C CA . ASP A 1 87 ? -2.193 -3.970 2.203 1.00 82.56 87 ASP A CA 1
ATOM 688 C C . ASP A 1 87 ? -3.619 -3.995 2.775 1.00 82.56 87 ASP A C 1
ATOM 690 O O . ASP A 1 87 ? -4.521 -4.571 2.161 1.00 82.56 87 ASP A O 1
ATOM 694 N N . MET A 1 88 ? -3.875 -3.304 3.893 1.00 78.94 88 MET A N 1
ATOM 695 C CA . MET A 1 88 ? -5.217 -3.147 4.471 1.00 78.94 88 MET A CA 1
ATOM 696 C C . MET A 1 88 ? -6.183 -2.388 3.550 1.00 78.94 88 MET A C 1
ATOM 698 O O . MET A 1 88 ? -7.372 -2.711 3.478 1.00 78.94 88 MET A O 1
ATOM 702 N N . TRP A 1 89 ? -5.702 -1.377 2.833 1.00 80.75 89 TRP A N 1
ATOM 703 C CA . TRP A 1 89 ? -6.506 -0.628 1.872 1.00 80.75 89 TRP A CA 1
ATOM 704 C C . TRP A 1 89 ? -6.880 -1.474 0.664 1.00 80.75 89 TRP A C 1
ATOM 706 O O . TRP A 1 89 ? -8.060 -1.539 0.307 1.00 80.75 89 TRP A O 1
ATOM 716 N N . LYS A 1 90 ? -5.905 -2.176 0.079 1.00 80.38 90 LYS A N 1
ATOM 717 C CA . LYS A 1 90 ? -6.144 -3.080 -1.051 1.00 80.38 90 LYS A CA 1
ATOM 718 C C . LYS A 1 90 ? -7.055 -4.236 -0.659 1.00 80.38 90 LYS A C 1
ATOM 720 O O . LYS A 1 90 ? -7.903 -4.668 -1.436 1.00 80.38 90 LYS A O 1
ATOM 725 N N . ALA A 1 91 ? -6.913 -4.693 0.579 1.00 76.44 91 ALA A N 1
ATOM 726 C CA . ALA A 1 91 ? -7.777 -5.674 1.196 1.00 76.44 91 ALA A CA 1
ATOM 727 C C . ALA A 1 91 ? -9.241 -5.233 1.264 1.00 76.44 91 ALA A C 1
ATOM 729 O O . ALA A 1 91 ? -10.144 -6.030 0.998 1.00 76.44 91 ALA A O 1
ATOM 730 N N . ARG A 1 92 ? -9.465 -3.976 1.650 1.00 77.56 92 ARG A N 1
ATOM 731 C CA . ARG A 1 92 ? -10.797 -3.396 1.800 1.00 77.56 92 ARG A CA 1
ATOM 732 C C . ARG A 1 92 ? -11.438 -3.077 0.454 1.00 77.56 92 ARG A C 1
ATOM 734 O O . ARG A 1 92 ? -12.634 -3.288 0.296 1.00 77.56 92 ARG A O 1
ATOM 741 N N . ASN A 1 93 ? -10.649 -2.581 -0.496 1.00 81.75 93 ASN A N 1
ATOM 742 C CA . ASN A 1 93 ? -11.127 -2.148 -1.800 1.00 81.75 93 ASN A CA 1
ATOM 743 C C . ASN A 1 93 ? -10.224 -2.719 -2.905 1.00 81.75 93 ASN A C 1
ATOM 745 O O . ASN A 1 93 ? -9.202 -2.126 -3.254 1.00 81.75 93 ASN A O 1
ATOM 749 N N . SER A 1 94 ? -10.609 -3.861 -3.484 1.00 77.19 94 SER A N 1
ATOM 750 C CA . SER A 1 94 ? -9.831 -4.511 -4.553 1.00 77.19 94 SER A CA 1
ATOM 751 C C . SER A 1 94 ? -9.655 -3.622 -5.784 1.00 77.19 94 SER A C 1
ATOM 753 O O . SER A 1 94 ? -8.602 -3.660 -6.433 1.00 77.19 94 SER A O 1
ATOM 755 N N . ASP A 1 95 ? -10.669 -2.801 -6.058 1.00 80.75 95 ASP A N 1
ATOM 756 C CA . ASP A 1 95 ? -10.808 -2.016 -7.287 1.00 80.75 95 ASP A CA 1
ATOM 757 C C . ASP A 1 95 ? -10.313 -0.576 -7.120 1.00 80.75 95 ASP A C 1
ATOM 759 O O . ASP A 1 95 ? -10.263 0.183 -8.084 1.00 80.75 95 ASP A O 1
ATOM 763 N N . LEU A 1 96 ? -9.937 -0.182 -5.899 1.00 78.88 96 LEU A N 1
ATOM 764 C CA . LEU A 1 96 ? -9.425 1.157 -5.658 1.00 78.88 96 LEU A CA 1
ATOM 765 C C . LEU A 1 96 ? -7.997 1.240 -6.196 1.00 78.88 96 LEU A C 1
ATOM 767 O O . LEU A 1 96 ? -7.102 0.492 -5.779 1.00 78.88 96 LEU A O 1
ATOM 771 N N . ASN A 1 97 ? -7.807 2.159 -7.135 1.00 81.00 97 ASN A N 1
ATOM 772 C CA . ASN A 1 97 ? -6.487 2.607 -7.531 1.00 81.00 97 ASN A CA 1
ATOM 773 C C . ASN A 1 97 ? -5.990 3.524 -6.421 1.00 81.00 97 ASN A C 1
ATOM 775 O O . ASN A 1 97 ? -6.505 4.627 -6.253 1.00 81.00 97 ASN A O 1
ATOM 779 N N . ILE A 1 98 ? -5.040 3.022 -5.632 1.00 80.19 98 ILE A N 1
ATOM 780 C CA . ILE A 1 98 ? -4.349 3.822 -4.626 1.00 80.19 98 ILE A CA 1
ATOM 781 C C . ILE A 1 98 ? -3.609 4.909 -5.394 1.00 80.19 98 ILE A C 1
ATOM 783 O O . ILE A 1 98 ? -2.728 4.619 -6.207 1.00 80.19 98 ILE A O 1
ATOM 787 N N . THR A 1 99 ? -4.034 6.150 -5.197 1.00 82.38 99 THR A N 1
ATOM 788 C CA . THR A 1 99 ? -3.406 7.286 -5.848 1.00 82.38 99 THR A CA 1
ATOM 789 C C . THR A 1 99 ? -2.156 7.669 -5.089 1.00 82.38 99 THR A C 1
ATOM 791 O O . THR A 1 99 ? -1.984 7.377 -3.905 1.00 82.38 99 THR A O 1
ATOM 794 N N . MET A 1 100 ? -1.268 8.373 -5.772 1.00 77.88 100 MET A N 1
ATOM 795 C CA . MET A 1 100 ? -0.019 8.756 -5.156 1.00 77.88 100 MET A CA 1
ATOM 796 C C . MET A 1 100 ? -0.192 9.754 -3.993 1.00 77.88 100 MET A C 1
ATOM 798 O O . MET A 1 100 ? 0.549 9.724 -3.009 1.00 77.88 100 MET A O 1
ATOM 802 N N . THR A 1 101 ? -1.213 10.608 -4.069 1.00 81.31 101 THR A N 1
ATOM 803 C CA . THR A 1 101 ? -1.579 11.505 -2.967 1.00 81.31 101 THR A CA 1
ATOM 804 C C . THR A 1 101 ? -1.990 10.738 -1.716 1.00 81.31 101 THR A C 1
ATOM 806 O O . THR A 1 101 ? -1.671 11.181 -0.620 1.00 81.31 101 THR A O 1
ATOM 809 N N . ASP A 1 102 ? -2.596 9.555 -1.864 1.00 84.69 102 ASP A N 1
ATOM 810 C CA . ASP A 1 102 ? -2.964 8.722 -0.717 1.00 84.69 102 ASP A CA 1
ATOM 811 C C . ASP A 1 102 ? -1.719 8.203 0.017 1.00 84.69 102 ASP A C 1
ATOM 813 O O . ASP A 1 102 ? -1.672 8.221 1.244 1.00 84.69 102 ASP A O 1
ATOM 817 N N . ILE A 1 103 ? -0.683 7.788 -0.723 1.00 82.69 103 ILE A N 1
ATOM 818 C CA . ILE A 1 103 ? 0.582 7.306 -0.143 1.00 82.69 103 ILE A CA 1
ATOM 819 C C . ILE A 1 103 ? 1.283 8.433 0.627 1.00 82.69 103 ILE A C 1
ATOM 821 O O . ILE A 1 103 ? 1.742 8.225 1.752 1.00 82.69 103 ILE A O 1
ATOM 825 N N . LEU A 1 104 ? 1.338 9.637 0.048 1.00 83.25 104 LEU A N 1
ATOM 826 C CA . LEU A 1 104 ? 1.912 10.815 0.706 1.00 83.25 104 LEU A CA 1
ATOM 827 C C . LEU A 1 104 ? 1.134 11.215 1.961 1.00 83.25 104 LEU A C 1
ATOM 829 O O . LEU A 1 104 ? 1.749 11.491 2.991 1.00 83.25 104 LEU A O 1
ATOM 833 N N . ASP A 1 105 ? -0.196 11.212 1.899 1.00 85.19 105 ASP A N 1
ATOM 834 C CA . ASP A 1 105 ? -1.048 11.543 3.041 1.00 85.19 105 ASP A CA 1
ATOM 835 C C . ASP A 1 105 ? -0.887 10.522 4.173 1.00 85.19 105 ASP A C 1
ATOM 837 O O . ASP A 1 105 ? -0.788 10.909 5.341 1.00 85.19 105 ASP A O 1
ATOM 841 N N . ILE A 1 106 ? -0.767 9.229 3.847 1.00 84.06 106 ILE A N 1
ATOM 842 C CA . ILE A 1 106 ? -0.450 8.178 4.824 1.00 84.06 106 ILE A CA 1
ATOM 843 C C . ILE A 1 106 ? 0.916 8.444 5.467 1.00 84.06 106 ILE A C 1
ATOM 845 O O . ILE A 1 106 ? 1.019 8.418 6.693 1.00 84.06 106 ILE A O 1
ATOM 849 N N . ASN A 1 107 ? 1.948 8.729 4.669 1.00 83.38 107 ASN A N 1
ATOM 850 C CA . ASN A 1 107 ? 3.297 8.980 5.178 1.00 83.38 107 ASN A CA 1
ATOM 851 C C . ASN A 1 107 ? 3.335 10.206 6.105 1.00 83.38 107 ASN A C 1
ATOM 853 O O . ASN A 1 107 ? 3.800 10.120 7.240 1.00 83.38 107 ASN A O 1
ATOM 857 N N . ASN A 1 108 ? 2.771 11.332 5.666 1.00 85.62 108 ASN A N 1
ATOM 858 C CA . ASN A 1 108 ? 2.687 12.553 6.467 1.00 85.62 108 ASN A CA 1
ATOM 859 C C . ASN A 1 108 ? 1.905 12.325 7.767 1.00 85.62 108 ASN A C 1
ATOM 861 O O . ASN A 1 108 ? 2.298 12.813 8.828 1.00 85.62 108 ASN A O 1
ATOM 865 N N . HIS A 1 109 ? 0.830 11.535 7.714 1.00 82.69 109 HIS A N 1
ATOM 866 C CA . HIS A 1 109 ? 0.065 11.181 8.902 1.00 82.69 109 HIS A CA 1
ATOM 867 C C . HIS A 1 109 ? 0.880 10.314 9.873 1.00 82.69 109 HIS A C 1
ATOM 869 O O . HIS A 1 109 ? 0.867 10.582 11.075 1.00 82.69 109 HIS A O 1
ATOM 875 N N . LEU A 1 110 ? 1.609 9.304 9.390 1.00 83.12 110 LEU A N 1
ATOM 876 C CA . LEU A 1 110 ? 2.482 8.488 10.241 1.00 83.12 110 LEU A CA 1
ATOM 877 C C . LEU A 1 110 ? 3.570 9.353 10.887 1.00 83.12 110 LEU A C 1
ATOM 879 O O . LEU A 1 110 ? 3.703 9.339 12.111 1.00 83.12 110 LEU A O 1
ATOM 883 N N . LYS A 1 111 ? 4.235 10.214 10.111 1.00 84.50 111 LYS A N 1
ATOM 884 C CA . LYS A 1 111 ? 5.212 11.182 10.631 1.00 84.50 111 LYS A CA 1
ATOM 885 C C . LYS A 1 111 ? 4.628 12.051 11.738 1.00 84.50 111 LYS A C 1
ATOM 887 O O . LYS A 1 111 ? 5.212 12.128 12.811 1.00 84.50 111 LYS A O 1
ATOM 892 N N . SER A 1 112 ? 3.440 12.621 11.527 1.00 84.75 112 SER A N 1
ATOM 893 C CA . SER A 1 112 ? 2.778 13.475 12.526 1.00 84.75 112 SER A CA 1
ATOM 894 C C . SER A 1 112 ? 2.413 12.756 13.830 1.00 84.75 112 SER A C 1
ATOM 896 O O . SER A 1 112 ? 2.234 13.403 14.855 1.00 84.75 112 SER A O 1
ATOM 898 N N . ARG A 1 113 ? 2.275 11.423 13.807 1.00 80.50 113 ARG A N 1
ATOM 899 C CA . ARG A 1 113 ? 1.921 10.636 14.995 1.00 80.50 113 ARG A CA 1
ATOM 900 C C . ARG A 1 113 ? 3.116 10.093 15.754 1.00 80.50 113 ARG A C 1
ATOM 902 O O . ARG A 1 113 ? 3.017 9.922 16.966 1.00 80.50 113 ARG A O 1
ATOM 909 N N . PHE A 1 114 ? 4.180 9.748 15.043 1.00 78.06 114 PHE A N 1
ATOM 910 C CA . PHE A 1 114 ? 5.328 9.058 15.622 1.00 78.06 114 PHE A CA 1
ATOM 911 C C . PHE A 1 114 ? 6.506 9.988 15.907 1.00 78.06 114 PHE A C 1
ATOM 913 O O . PHE A 1 114 ? 7.345 9.641 16.735 1.00 78.06 114 PHE A O 1
ATOM 920 N N . LEU A 1 115 ? 6.560 11.174 15.293 1.00 72.81 115 LEU A N 1
ATOM 921 C CA . LEU A 1 115 ? 7.501 12.212 15.698 1.00 72.81 115 LEU A CA 1
ATOM 922 C C . LEU A 1 115 ? 6.884 13.015 16.851 1.00 72.81 115 LEU A C 1
ATOM 924 O O . LEU A 1 115 ? 5.876 13.692 16.642 1.00 72.81 115 LEU A O 1
ATOM 928 N N . PRO A 1 116 ? 7.453 12.967 18.069 1.00 56.69 116 PRO A N 1
ATOM 929 C CA . PRO A 1 116 ? 7.038 13.878 19.123 1.00 56.69 116 PRO A CA 1
ATOM 930 C C . PRO A 1 116 ? 7.304 15.320 18.663 1.00 56.69 116 PRO A C 1
ATOM 932 O O . PRO A 1 116 ? 8.393 15.628 18.176 1.00 56.69 116 PRO A O 1
ATOM 935 N N . GLU A 1 117 ? 6.324 16.213 18.845 1.00 55.22 117 GLU A N 1
ATOM 936 C CA . GLU A 1 117 ? 6.389 17.647 18.485 1.00 55.22 117 GLU A CA 1
ATOM 937 C C . GLU A 1 117 ? 7.592 18.396 19.105 1.00 55.22 117 GLU A C 1
ATOM 939 O O . GLU A 1 117 ? 7.855 19.546 18.771 1.00 55.22 117 GLU A O 1
ATOM 944 N N . SER A 1 118 ? 8.361 17.752 19.986 1.00 52.38 118 SER A N 1
ATOM 945 C CA . SER A 1 118 ? 9.493 18.316 20.717 1.00 52.38 118 SER A CA 1
ATOM 946 C C . SER A 1 118 ? 10.871 18.176 20.046 1.00 52.38 118 SER A C 1
ATOM 948 O O . SER A 1 118 ? 11.859 18.576 20.655 1.00 52.38 118 SER A O 1
ATOM 950 N N . SER A 1 119 ? 10.993 17.637 18.823 1.00 49.44 119 SER A N 1
ATOM 951 C CA . SER A 1 119 ? 12.306 17.456 18.148 1.00 49.44 119 SER A CA 1
ATOM 952 C C . SER A 1 119 ? 12.517 18.250 16.850 1.00 49.44 119 SER A C 1
ATOM 954 O O . SER A 1 119 ? 13.534 18.083 16.178 1.00 49.44 119 SER A O 1
ATOM 956 N N . SER A 1 120 ? 11.613 19.161 16.495 1.00 47.53 120 SER A N 1
ATOM 957 C CA . SER A 1 120 ? 11.651 19.913 15.229 1.00 47.53 120 SER A CA 1
ATOM 958 C C . SER A 1 120 ? 12.688 21.050 15.155 1.00 47.53 120 SER A C 1
ATOM 960 O O . SER A 1 120 ? 12.691 21.790 14.177 1.00 47.53 120 SER A O 1
ATOM 962 N N . ALA A 1 121 ? 13.612 21.180 16.115 1.00 46.75 121 ALA A N 1
ATOM 963 C CA . ALA A 1 121 ? 14.582 22.284 16.131 1.00 46.75 121 ALA A CA 1
ATOM 964 C C . ALA A 1 121 ? 16.031 21.935 15.72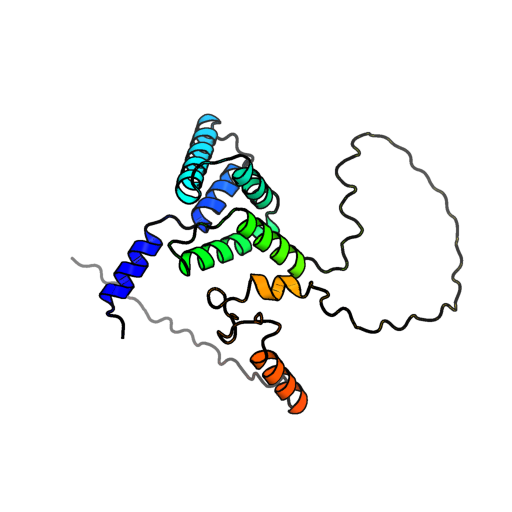3 1.00 46.75 121 ALA A C 1
ATOM 966 O O . ALA A 1 121 ? 16.839 22.854 15.651 1.00 46.75 121 ALA A O 1
ATOM 967 N N . ILE A 1 122 ? 16.416 20.669 15.467 1.00 51.44 122 ILE A N 1
ATOM 968 C CA . ILE A 1 122 ? 17.860 20.337 15.304 1.00 51.44 122 ILE A CA 1
ATOM 969 C C . ILE A 1 122 ? 18.256 19.594 14.004 1.00 51.44 122 ILE A C 1
ATOM 971 O O . ILE A 1 122 ? 19.442 19.527 13.698 1.00 51.44 122 ILE A O 1
ATOM 975 N N . GLN A 1 123 ? 17.351 19.091 13.157 1.00 47.25 123 GLN A N 1
ATOM 976 C CA . GLN A 1 123 ? 17.763 18.157 12.078 1.00 47.25 123 GLN A CA 1
ATOM 977 C C . GLN A 1 123 ? 17.734 18.655 10.620 1.00 47.25 123 GLN A C 1
ATOM 979 O O . GLN A 1 123 ? 17.654 17.834 9.712 1.00 47.25 123 GLN A O 1
ATOM 984 N N . LEU A 1 124 ? 17.895 19.955 10.350 1.00 38.88 124 LEU A N 1
ATOM 985 C CA . LEU A 1 124 ? 18.122 20.438 8.969 1.00 38.88 124 LEU A CA 1
ATOM 986 C C . LEU A 1 124 ? 19.515 21.032 8.701 1.00 38.88 124 LEU A C 1
ATOM 988 O O . LEU A 1 124 ? 19.750 21.561 7.622 1.00 38.88 124 LEU A O 1
ATOM 992 N N . SER A 1 125 ? 20.479 20.861 9.610 1.00 40.94 125 SER A N 1
ATOM 993 C CA . SER A 1 125 ? 21.841 21.406 9.440 1.00 40.94 125 SER A CA 1
ATOM 994 C C . SER A 1 125 ? 22.897 20.387 8.983 1.00 40.94 125 SER A C 1
ATOM 996 O O . SER A 1 125 ? 24.086 20.677 9.076 1.00 40.94 125 SER A O 1
ATOM 998 N N . ARG A 1 126 ? 22.524 19.173 8.542 1.00 46.09 126 ARG A N 1
ATOM 999 C CA . ARG A 1 126 ? 23.494 18.067 8.346 1.00 46.09 126 ARG A CA 1
ATOM 1000 C C . ARG A 1 126 ? 23.800 17.660 6.899 1.00 46.09 126 ARG A C 1
ATOM 1002 O O . ARG A 1 126 ? 24.313 16.565 6.697 1.00 46.09 126 ARG A O 1
ATOM 1009 N N . LEU A 1 127 ? 23.534 18.519 5.913 1.00 41.25 127 LEU A N 1
ATOM 1010 C CA . LEU A 1 127 ? 23.912 18.267 4.509 1.00 41.25 127 LEU A CA 1
ATOM 1011 C C . LEU A 1 127 ? 24.944 19.246 3.927 1.00 41.25 127 LEU A C 1
ATOM 1013 O O . LEU A 1 127 ? 25.385 19.043 2.803 1.00 41.25 127 LEU A O 1
ATOM 1017 N N . GLU A 1 128 ? 25.427 20.225 4.695 1.00 44.31 128 GLU A N 1
ATOM 1018 C CA . GLU A 1 128 ? 26.492 21.130 4.244 1.00 44.31 128 GLU A CA 1
ATOM 1019 C C . GLU A 1 128 ? 27.535 21.341 5.345 1.00 44.31 128 GLU A C 1
ATOM 1021 O O . GLU A 1 128 ? 27.352 22.170 6.231 1.00 44.31 128 GLU A O 1
ATOM 1026 N N . SER A 1 129 ? 28.624 20.566 5.315 1.00 41.75 129 SER A N 1
ATOM 1027 C CA . SER A 1 129 ? 29.984 21.010 5.684 1.00 41.75 129 SER A CA 1
ATOM 1028 C C . SER A 1 129 ? 30.949 19.828 5.696 1.00 41.75 129 SER A C 1
ATOM 1030 O O . SER A 1 129 ? 31.257 19.243 6.733 1.00 41.75 129 SER A O 1
ATOM 1032 N N . SER A 1 130 ? 31.469 19.498 4.518 1.00 47.62 130 SER A N 1
ATOM 1033 C CA . SER A 1 130 ? 32.749 18.813 4.372 1.00 47.62 130 SER A CA 1
ATOM 1034 C C . SER A 1 130 ? 33.802 19.851 3.984 1.00 47.62 130 SER A C 1
ATOM 1036 O O . SER A 1 130 ? 34.029 20.101 2.799 1.00 47.62 130 SER A O 1
ATOM 1038 N N . LYS A 1 131 ? 34.442 20.480 4.973 1.00 46.75 131 LYS A N 1
ATOM 1039 C CA . LYS A 1 131 ? 35.778 21.052 4.786 1.00 46.75 131 LYS A CA 1
ATOM 1040 C C . LYS A 1 131 ? 36.523 21.103 6.117 1.00 46.75 131 LYS A C 1
ATOM 1042 O O . LYS A 1 131 ? 36.015 21.605 7.113 1.00 46.75 131 LYS A O 1
ATOM 1047 N N . CYS A 1 132 ? 37.690 20.480 6.099 1.00 40.34 132 CYS A N 1
ATOM 1048 C CA . CYS A 1 132 ? 38.601 20.257 7.208 1.00 40.34 132 CYS A CA 1
ATOM 1049 C C . CYS A 1 132 ? 39.171 21.568 7.783 1.00 40.34 132 CYS A C 1
ATOM 1051 O O . CYS A 1 132 ? 39.394 22.507 7.028 1.00 40.34 132 CYS A O 1
ATOM 1053 N N . GLU A 1 133 ? 39.445 21.597 9.092 1.00 38.94 133 GLU A N 1
ATOM 1054 C CA . GLU A 1 133 ? 40.796 21.663 9.698 1.00 38.94 133 GLU A CA 1
ATOM 1055 C C . GLU A 1 133 ? 40.795 22.329 11.088 1.00 38.94 133 GLU A C 1
ATOM 1057 O O . GLU A 1 133 ? 40.284 23.423 11.287 1.00 38.94 133 GLU A O 1
ATOM 1062 N N . ASN A 1 134 ? 41.386 21.594 12.039 1.00 53.25 134 ASN A N 1
ATOM 1063 C CA . ASN A 1 134 ? 42.261 22.013 13.140 1.00 53.25 134 ASN A CA 1
ATOM 1064 C C . ASN A 1 134 ? 42.078 23.417 13.741 1.00 53.25 134 ASN A C 1
ATOM 1066 O O . ASN A 1 134 ? 42.407 24.396 13.098 1.00 53.25 134 ASN A O 1
ATOM 1070 N N . PHE A 1 135 ? 41.722 23.489 15.030 1.00 36.47 135 PHE A N 1
ATOM 1071 C CA . PHE A 1 135 ? 42.474 24.203 16.083 1.00 36.47 135 PHE A CA 1
ATOM 1072 C C . PHE A 1 135 ? 41.749 24.044 17.438 1.00 36.47 135 PHE A C 1
ATOM 1074 O O . PHE A 1 135 ? 40.641 24.525 17.647 1.00 36.47 135 PHE A O 1
ATOM 1081 N N . SER A 1 136 ? 42.398 23.370 18.387 1.00 45.59 136 SER A N 1
ATOM 1082 C CA . SER A 1 136 ? 42.294 23.668 19.828 1.00 45.59 136 SER A CA 1
ATOM 1083 C C . SER A 1 136 ? 43.480 24.588 20.163 1.00 45.59 136 SER A C 1
ATOM 1085 O O . SER A 1 136 ? 44.516 24.397 19.523 1.00 45.59 136 SER A O 1
ATOM 1087 N N . PRO A 1 137 ? 43.423 25.530 21.139 1.00 49.53 137 PRO A N 1
ATOM 1088 C CA . PRO A 1 137 ? 43.061 25.198 22.524 1.00 49.53 137 PRO A CA 1
ATOM 1089 C C . PRO A 1 137 ? 42.398 26.301 23.396 1.00 49.53 137 PRO A C 1
ATOM 1091 O O . PRO A 1 137 ? 42.569 27.495 23.195 1.00 49.53 137 PRO A O 1
ATOM 1094 N N . LYS A 1 138 ? 41.747 25.833 24.477 1.00 50.53 138 LYS A N 1
ATOM 1095 C CA . LYS A 1 138 ? 41.584 26.454 25.815 1.00 50.53 138 LYS A CA 1
ATOM 1096 C C . LYS A 1 138 ? 41.210 27.945 25.896 1.00 50.53 138 LYS A C 1
ATOM 1098 O O . LYS A 1 138 ? 42.111 28.768 25.843 1.00 50.53 138 LYS A O 1
ATOM 1103 N N . GLN A 1 139 ? 39.993 28.255 26.364 1.00 46.56 139 GLN A N 1
ATOM 1104 C CA . GLN A 1 139 ? 39.783 29.334 27.350 1.00 46.56 139 GLN A CA 1
ATOM 1105 C C . GLN A 1 139 ? 38.662 29.001 28.354 1.00 46.56 139 GLN A C 1
ATOM 1107 O O . GLN A 1 139 ? 37.554 28.614 27.993 1.00 46.56 139 GLN A O 1
ATOM 1112 N N . LYS A 1 140 ? 39.009 29.143 29.640 1.00 49.81 140 LYS A N 1
ATOM 1113 C CA . LYS A 1 140 ? 38.114 29.270 30.800 1.00 49.81 140 LYS A CA 1
ATOM 1114 C C . LYS A 1 140 ? 37.352 30.591 30.683 1.00 49.81 140 LYS A C 1
ATOM 1116 O O . LYS A 1 140 ? 38.021 31.582 30.431 1.00 49.81 140 LYS A O 1
ATOM 1121 N N . LEU A 1 141 ? 36.061 30.640 31.026 1.00 41.19 141 LEU A N 1
ATOM 1122 C CA . LEU A 1 141 ? 35.486 31.755 31.797 1.00 41.19 141 LEU A CA 1
ATOM 1123 C C . LEU A 1 141 ? 34.067 31.438 32.305 1.00 41.19 141 LEU A C 1
ATOM 1125 O O . LEU A 1 141 ? 33.114 31.242 31.562 1.00 41.19 141 LEU A O 1
ATOM 1129 N N . ILE A 1 142 ? 34.029 31.350 33.631 1.00 47.00 142 ILE A N 1
ATOM 1130 C CA . ILE A 1 142 ? 32.972 31.619 34.610 1.00 47.00 142 ILE A CA 1
ATOM 1131 C C . ILE A 1 142 ? 31.774 32.409 34.050 1.00 47.00 142 ILE A C 1
ATOM 1133 O O . ILE A 1 142 ? 31.951 33.492 33.498 1.00 47.00 142 ILE A O 1
ATOM 1137 N N . SER A 1 143 ? 30.551 31.934 34.320 1.00 45.03 143 SER A N 1
ATOM 1138 C CA . SER A 1 143 ? 29.354 32.785 34.306 1.00 45.03 143 SER A CA 1
ATOM 1139 C C . SER A 1 143 ? 28.429 32.465 35.496 1.00 45.03 143 SER A C 1
ATOM 1141 O O . SER A 1 143 ? 28.334 31.293 35.880 1.00 45.03 143 SER A O 1
ATOM 1143 N N . PRO A 1 144 ? 27.797 33.469 36.137 1.00 53.03 144 PRO A N 1
ATOM 1144 C CA . PRO A 1 144 ? 27.194 33.336 37.462 1.00 53.03 144 PRO A CA 1
ATOM 1145 C C . PRO A 1 144 ? 25.751 32.819 37.408 1.00 53.03 144 PRO A C 1
ATOM 1147 O O . PRO A 1 144 ? 24.957 33.210 36.554 1.00 53.03 144 PRO A O 1
ATOM 1150 N N . ARG A 1 145 ? 25.383 31.986 38.390 1.00 41.31 145 ARG A N 1
ATOM 1151 C CA . ARG A 1 145 ? 23.987 31.638 38.688 1.00 41.31 145 ARG A CA 1
ATOM 1152 C C . ARG A 1 145 ? 23.260 32.856 39.261 1.00 41.31 145 ARG A C 1
ATOM 1154 O O . ARG A 1 145 ? 23.605 33.314 40.345 1.00 41.31 145 ARG A O 1
ATOM 1161 N N . HIS A 1 146 ? 22.205 33.297 38.583 1.00 44.75 146 HIS 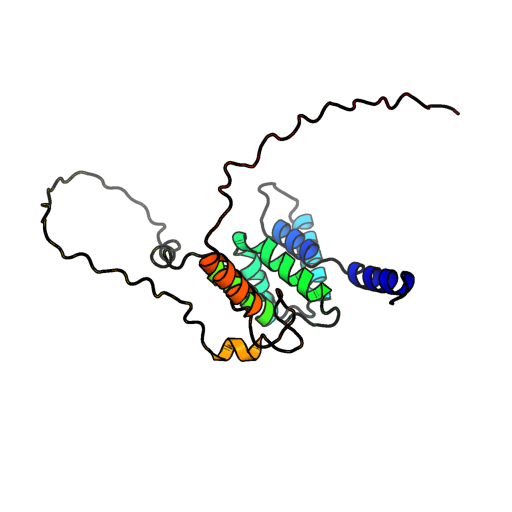A N 1
ATOM 1162 C CA . HIS A 1 146 ? 21.164 34.140 39.167 1.00 44.75 146 HIS A CA 1
ATOM 1163 C C . HIS A 1 146 ? 20.042 33.248 39.730 1.00 44.75 146 HIS A C 1
ATOM 1165 O O . HIS A 1 146 ? 19.510 32.419 38.987 1.00 44.75 146 HIS A O 1
ATOM 1171 N N . PRO A 1 147 ? 19.649 33.386 41.007 1.00 54.19 147 PRO A N 1
ATOM 1172 C CA . PRO A 1 147 ? 18.371 32.888 41.488 1.00 54.19 147 PRO A CA 1
ATOM 1173 C C . PRO A 1 147 ? 17.288 33.936 41.186 1.00 54.19 147 PRO A C 1
ATOM 1175 O O . PRO A 1 147 ? 17.560 35.134 41.207 1.00 54.19 147 PRO A O 1
ATOM 1178 N N . ASN A 1 148 ? 16.063 33.469 40.951 1.00 52.97 148 ASN A N 1
ATOM 1179 C CA . ASN A 1 148 ? 14.840 34.239 40.672 1.00 52.97 148 ASN A CA 1
ATOM 1180 C C . ASN A 1 148 ? 14.574 34.528 39.189 1.00 52.97 148 ASN A C 1
ATOM 1182 O O . ASN A 1 148 ? 14.762 35.635 38.692 1.00 52.97 148 ASN A O 1
ATOM 1186 N N . SER A 1 149 ? 14.011 33.526 38.511 1.00 40.19 149 SER A N 1
ATOM 1187 C CA . SER A 1 149 ? 13.112 33.764 37.383 1.00 40.19 149 SER A CA 1
ATOM 1188 C C . SER A 1 149 ? 11.789 33.030 37.643 1.00 40.19 149 SER A C 1
ATOM 1190 O O . SER A 1 149 ? 11.821 31.851 38.013 1.00 40.19 149 SER A O 1
ATOM 1192 N N . PRO A 1 150 ? 10.632 33.707 37.535 1.00 45.94 150 PRO A N 1
ATOM 1193 C CA . PRO A 1 150 ? 9.331 33.114 37.803 1.00 45.94 150 PRO A CA 1
ATOM 1194 C C . PRO A 1 150 ? 9.011 32.035 36.769 1.00 45.94 150 PRO A C 1
ATOM 1196 O O . PRO A 1 150 ? 9.092 32.234 35.560 1.00 45.94 150 PRO A O 1
ATOM 1199 N N . ARG A 1 151 ? 8.652 30.867 37.293 1.00 43.94 151 ARG A N 1
ATOM 1200 C CA . ARG A 1 151 ? 8.235 29.668 36.569 1.00 43.94 151 ARG A CA 1
ATOM 1201 C C . ARG A 1 151 ? 7.019 29.993 35.683 1.00 43.94 151 ARG A C 1
ATOM 1203 O O . ARG A 1 151 ? 5.967 30.299 36.244 1.00 43.94 151 ARG A O 1
ATOM 1210 N N . PRO A 1 152 ? 7.091 29.911 34.343 1.00 43.66 152 PRO A N 1
ATOM 1211 C CA . PRO A 1 152 ? 5.881 29.954 33.538 1.00 43.66 152 PRO A CA 1
ATOM 1212 C C . PRO A 1 152 ? 5.094 28.661 33.780 1.00 43.66 152 PRO A C 1
ATOM 1214 O O . PRO A 1 152 ? 5.587 27.556 33.543 1.00 43.66 152 PRO A O 1
ATOM 1217 N N . SER A 1 153 ? 3.874 28.804 34.299 1.00 44.50 153 SER A N 1
ATOM 1218 C CA . SER A 1 153 ? 2.883 27.731 34.354 1.00 44.50 153 SER A CA 1
ATOM 1219 C C . SER A 1 153 ? 2.613 27.236 32.938 1.00 44.50 153 SER A C 1
ATOM 1221 O O . SER A 1 153 ? 1.962 27.909 32.143 1.00 44.50 153 SER A O 1
ATOM 1223 N N . MET A 1 154 ? 3.131 26.053 32.618 1.00 39.34 154 MET A N 1
ATOM 1224 C CA . MET A 1 154 ? 2.757 25.314 31.420 1.00 39.34 154 MET A CA 1
ATOM 1225 C C . MET A 1 154 ? 1.337 24.785 31.621 1.00 39.34 154 MET A C 1
ATOM 1227 O O . MET A 1 154 ? 1.120 23.731 32.217 1.00 39.34 154 MET A O 1
ATOM 1231 N N . THR A 1 155 ? 0.355 25.544 31.148 1.00 43.00 155 THR A N 1
ATOM 1232 C CA . THR A 1 155 ? -1.002 25.048 30.937 1.00 43.00 155 THR A CA 1
ATOM 1233 C C . THR A 1 155 ? -0.928 23.999 29.832 1.00 43.00 155 THR A C 1
ATOM 1235 O O . THR A 1 155 ? -0.631 24.311 28.680 1.00 43.00 155 THR A O 1
ATOM 1238 N N . ALA A 1 156 ? -1.157 22.737 30.187 1.00 44.53 156 ALA A N 1
ATOM 1239 C CA . ALA A 1 156 ? -1.274 21.633 29.246 1.00 44.53 156 ALA A CA 1
ATOM 1240 C C . ALA A 1 156 ? -2.534 21.817 28.383 1.00 44.53 156 ALA A C 1
ATOM 1242 O O . ALA A 1 156 ? -3.608 21.320 28.707 1.00 44.53 156 ALA A O 1
ATOM 1243 N N . GLN A 1 157 ? -2.407 22.566 27.292 1.00 42.66 157 GLN A N 1
ATOM 1244 C CA . GLN A 1 157 ? -3.393 22.640 26.219 1.00 42.66 157 GLN A CA 1
ATOM 1245 C C . GLN A 1 157 ? -2.668 22.634 24.867 1.00 42.66 157 GLN A C 1
ATOM 1247 O O . GLN A 1 157 ? -2.718 23.600 24.118 1.00 42.66 157 GLN A O 1
ATOM 1252 N N . SER A 1 158 ? -1.994 21.527 24.541 1.00 40.88 158 SER A N 1
ATOM 1253 C CA . SER A 1 158 ? -1.705 21.188 23.139 1.00 40.88 158 SER A CA 1
ATOM 1254 C C . SER A 1 158 ? -2.653 20.070 22.718 1.00 40.88 158 SER A C 1
ATOM 1256 O O . SER A 1 158 ? -2.306 18.894 22.643 1.00 40.88 158 SER A O 1
ATOM 1258 N N . ILE A 1 159 ? -3.925 20.430 22.549 1.00 46.78 159 ILE A N 1
ATOM 1259 C CA . ILE A 1 159 ? -4.899 19.574 21.880 1.00 46.78 159 ILE A CA 1
ATOM 1260 C C . ILE A 1 159 ? -4.864 19.973 20.407 1.00 46.78 159 ILE A C 1
ATOM 1262 O O . ILE A 1 159 ? -5.512 20.931 20.002 1.00 46.78 159 ILE A O 1
ATOM 1266 N N . ASN A 1 160 ? -4.086 19.221 19.625 1.00 51.72 160 ASN A N 1
ATOM 1267 C CA . ASN A 1 160 ? -4.433 18.793 18.269 1.00 51.72 160 ASN A CA 1
ATOM 1268 C C . ASN A 1 160 ? -5.130 19.869 17.407 1.00 51.72 160 ASN A C 1
ATOM 1270 O O . ASN A 1 160 ? -6.312 19.749 17.067 1.00 51.72 160 ASN A O 1
ATOM 1274 N N . GLN A 1 161 ? -4.401 20.916 17.015 1.00 43.84 161 GLN A N 1
ATOM 1275 C CA . GLN A 1 161 ? -4.877 21.877 16.015 1.00 43.84 161 GLN A CA 1
ATOM 1276 C C . GLN A 1 161 ? -4.747 21.286 14.606 1.00 43.84 161 GLN A C 1
ATOM 1278 O O . GLN A 1 161 ? -3.978 21.746 13.770 1.00 43.84 161 GLN A O 1
ATOM 1283 N N . GLN A 1 162 ? -5.503 20.228 14.328 1.00 52.62 162 GLN A N 1
ATOM 1284 C CA . GLN A 1 162 ? -5.708 19.775 12.959 1.00 52.62 162 GLN A CA 1
ATOM 1285 C C . GLN A 1 162 ? -6.918 20.528 12.380 1.00 52.62 162 GLN A C 1
ATOM 1287 O O . GLN A 1 162 ? -7.987 20.522 12.994 1.00 52.62 162 GLN A O 1
ATOM 1292 N N . SER A 1 163 ? -6.760 21.153 11.206 1.00 53.62 163 SER A N 1
ATOM 1293 C CA . SER A 1 163 ? -7.799 21.956 10.529 1.00 53.62 163 SER A CA 1
ATOM 1294 C C . SER A 1 163 ? -9.176 21.256 10.503 1.00 53.62 163 SER A C 1
ATOM 1296 O O . SER A 1 163 ? -9.263 20.076 10.184 1.00 53.62 163 SER A O 1
ATOM 1298 N N . PRO A 1 164 ? -10.298 21.925 10.798 1.00 59.91 164 PRO A N 1
ATOM 1299 C CA . PRO A 1 164 ? -11.619 21.287 10.772 1.00 59.91 164 PRO A CA 1
ATOM 1300 C C . PRO A 1 164 ? -12.003 20.686 9.402 1.00 59.91 164 PRO A C 1
ATOM 1302 O O . PRO A 1 164 ? -12.866 19.805 9.349 1.00 59.91 164 PRO A O 1
ATOM 1305 N N . ASP A 1 165 ? -11.341 21.085 8.313 1.00 61.06 165 ASP A N 1
ATOM 1306 C CA . ASP A 1 165 ? -11.695 20.669 6.954 1.00 61.06 165 ASP A CA 1
ATOM 1307 C C . ASP A 1 165 ? -11.203 19.265 6.571 1.00 61.06 165 ASP A C 1
ATOM 1309 O O . ASP A 1 165 ? -11.882 18.569 5.809 1.00 61.06 165 ASP A O 1
ATOM 1313 N N . TRP A 1 166 ? -10.096 18.765 7.140 1.00 59.53 166 TRP A N 1
ATOM 1314 C CA . TRP A 1 166 ? -9.627 17.404 6.815 1.00 59.53 166 TRP A CA 1
ATOM 1315 C C . TRP A 1 166 ? -10.598 16.331 7.331 1.00 59.53 166 TRP A C 1
ATOM 1317 O O . TRP A 1 166 ? -10.772 15.291 6.687 1.00 59.53 166 TRP A O 1
ATOM 1327 N N . LYS A 1 167 ? -11.299 16.604 8.446 1.00 56.53 167 LYS A N 1
ATOM 1328 C CA . LYS A 1 167 ? -12.304 15.696 9.025 1.00 56.53 167 LYS A CA 1
ATOM 1329 C C . LYS A 1 167 ? -13.438 15.409 8.042 1.00 56.53 167 LYS A C 1
ATOM 1331 O O . LYS A 1 167 ? -13.957 14.298 8.030 1.00 56.53 167 LYS A O 1
ATOM 1336 N N . LYS A 1 168 ? -13.805 16.375 7.193 1.00 60.34 168 LYS A N 1
ATOM 1337 C CA . LYS A 1 168 ? -14.881 16.204 6.205 1.00 60.34 168 LYS A CA 1
ATOM 1338 C C . LYS A 1 168 ? -14.456 15.352 5.009 1.00 60.34 168 LYS A C 1
ATOM 1340 O O . LYS A 1 168 ? -15.295 14.658 4.445 1.00 60.34 168 LYS A O 1
ATOM 1345 N N . LYS A 1 169 ? -13.173 15.368 4.633 1.00 61.00 169 LYS A N 1
ATOM 1346 C CA . LYS A 1 169 ? -12.704 14.715 3.400 1.00 61.00 169 LYS A CA 1
ATOM 1347 C C . LYS A 1 169 ? -12.480 13.205 3.552 1.00 61.00 169 LYS A C 1
ATOM 1349 O O . LYS A 1 169 ? -12.697 12.465 2.599 1.00 61.00 169 LYS A O 1
ATOM 1354 N N . TRP A 1 170 ? -12.116 12.737 4.748 1.00 58.84 170 TRP A N 1
ATOM 1355 C CA . TRP A 1 170 ? -11.664 11.351 4.950 1.00 58.84 170 TRP A CA 1
ATOM 1356 C C . TRP A 1 170 ? -12.605 10.458 5.764 1.00 58.84 170 TRP A C 1
ATOM 1358 O O . TRP A 1 170 ? -12.411 9.247 5.784 1.00 58.84 170 TRP A O 1
ATOM 1368 N N . LEU A 1 171 ? -13.644 11.016 6.393 1.00 67.81 171 LEU A N 1
ATOM 1369 C CA . LEU A 1 171 ? -14.583 10.286 7.259 1.00 67.81 171 LEU A CA 1
ATOM 1370 C C . LEU A 1 171 ? -15.949 10.083 6.593 1.00 67.81 171 LEU A C 1
ATOM 1372 O O . LEU A 1 171 ? -17.002 10.332 7.185 1.00 67.81 171 LEU A O 1
ATOM 1376 N N . THR A 1 172 ? -15.910 9.649 5.334 1.00 75.12 172 THR A N 1
ATOM 1377 C CA . THR A 1 172 ? -17.091 9.286 4.543 1.00 75.12 172 THR A CA 1
ATOM 1378 C C . THR A 1 172 ? -17.572 7.874 4.892 1.00 75.12 172 THR A C 1
ATOM 1380 O O . THR A 1 172 ? -16.873 7.114 5.559 1.00 75.12 172 THR A O 1
ATOM 1383 N N . SER A 1 173 ? -18.748 7.474 4.398 1.00 76.62 173 SER A N 1
ATOM 1384 C CA . SER A 1 173 ? -19.262 6.096 4.523 1.00 76.62 173 SER A CA 1
ATOM 1385 C C . SER A 1 173 ? -18.307 5.023 3.987 1.00 76.62 173 SER A C 1
ATOM 1387 O O . SER A 1 173 ? -18.397 3.866 4.388 1.00 76.62 173 SER A O 1
ATOM 1389 N N . ARG A 1 174 ? -17.355 5.400 3.123 1.00 76.81 174 ARG A N 1
ATOM 1390 C CA . ARG A 1 174 ? -16.304 4.505 2.620 1.00 76.81 174 ARG A CA 1
ATOM 1391 C C . ARG A 1 174 ? -15.176 4.281 3.633 1.00 76.81 174 ARG A C 1
ATOM 1393 O O . ARG A 1 174 ? -14.601 3.195 3.653 1.00 76.81 174 ARG A O 1
ATOM 1400 N N . ASN A 1 175 ? -14.922 5.254 4.510 1.00 79.00 175 ASN A N 1
ATOM 1401 C CA . ASN A 1 175 ? -13.885 5.224 5.546 1.00 79.00 175 ASN A CA 1
ATOM 1402 C C . ASN A 1 175 ? -14.467 5.546 6.944 1.00 79.00 175 ASN A C 1
ATOM 1404 O O . ASN A 1 175 ? -14.160 6.586 7.531 1.00 79.00 175 ASN A O 1
ATOM 1408 N N . PRO A 1 176 ? -15.315 4.661 7.501 1.00 89.31 176 PRO A N 1
ATOM 1409 C CA . PRO A 1 176 ? -15.810 4.780 8.863 1.00 89.31 176 PRO A CA 1
ATOM 1410 C C . PRO A 1 176 ? -14.700 4.633 9.912 1.00 89.31 176 PRO A C 1
ATOM 1412 O O . PRO A 1 176 ? -13.661 4.011 9.680 1.00 89.31 176 PRO A O 1
ATOM 1415 N N . CYS A 1 177 ? -14.977 5.157 11.103 1.00 87.56 177 CYS A N 1
ATOM 1416 C CA . CYS A 1 177 ? -14.201 4.986 12.320 1.00 87.56 177 CYS A CA 1
ATOM 1417 C C . CYS A 1 177 ? -13.851 3.512 12.562 1.00 87.56 177 CYS A C 1
ATOM 1419 O O . CYS A 1 177 ? -14.737 2.669 12.680 1.00 87.56 177 CYS A O 1
ATOM 1421 N N . PHE A 1 178 ? -12.564 3.207 12.733 1.00 84.06 178 PHE A N 1
ATOM 1422 C CA . PHE A 1 178 ? -12.099 1.839 12.995 1.00 84.06 178 PHE A CA 1
ATOM 1423 C C . PHE A 1 178 ? -12.572 1.252 14.332 1.00 84.06 178 PHE A C 1
ATOM 1425 O O . PHE A 1 178 ? -12.556 0.038 14.490 1.00 84.06 178 PHE A O 1
ATOM 1432 N N . TYR A 1 179 ? -12.970 2.092 15.294 1.00 88.94 179 TYR A N 1
ATOM 1433 C CA . TYR A 1 179 ? -13.399 1.621 16.612 1.00 88.94 179 TYR A CA 1
ATOM 1434 C C . TYR A 1 179 ? -14.882 1.235 16.643 1.00 88.94 179 TYR A C 1
ATOM 1436 O O . TYR A 1 179 ? -15.236 0.207 17.204 1.00 88.94 179 TYR A O 1
ATOM 1444 N N . CYS A 1 180 ? -15.756 2.053 16.047 1.00 92.88 180 CYS A N 1
ATOM 1445 C CA . CYS A 1 180 ? -17.208 1.858 16.136 1.00 92.88 180 CYS A CA 1
ATOM 1446 C C . CYS A 1 180 ? -17.929 1.693 14.793 1.00 92.88 180 CYS A C 1
ATOM 1448 O O . CYS A 1 180 ? -19.135 1.481 14.782 1.00 92.88 180 CYS A O 1
ATOM 1450 N N . GLY A 1 181 ? -17.242 1.857 13.661 1.00 89.38 181 GLY A N 1
ATOM 1451 C CA . GLY A 1 181 ? -17.857 1.797 12.334 1.00 89.38 181 GLY A CA 1
ATOM 1452 C C . GLY A 1 181 ? -18.699 3.021 11.940 1.00 89.38 181 GLY A C 1
ATOM 1453 O O . GLY A 1 181 ? -19.239 3.042 10.838 1.00 89.38 181 GLY A O 1
ATOM 1454 N N . GLY A 1 182 ? -18.809 4.052 12.786 1.00 89.50 182 GLY A N 1
ATOM 1455 C CA . GLY A 1 182 ? -19.529 5.293 12.470 1.00 89.50 182 GLY A CA 1
ATOM 1456 C C . GLY A 1 182 ? -18.735 6.255 11.577 1.00 89.50 182 GLY A C 1
ATOM 1457 O O . GLY A 1 182 ? -17.511 6.193 11.513 1.00 89.50 182 GLY A O 1
ATOM 1458 N N . THR A 1 183 ? -19.413 7.179 10.898 1.00 90.94 183 THR A N 1
ATOM 1459 C CA . THR A 1 183 ? -18.784 8.224 10.066 1.00 90.94 183 THR A CA 1
ATOM 1460 C C . THR A 1 183 ? -18.602 9.542 10.832 1.00 90.94 183 THR A C 1
ATOM 1462 O O . THR A 1 183 ? -19.121 9.716 11.936 1.00 90.94 183 THR A O 1
ATOM 1465 N N . GLY A 1 184 ? -17.843 10.487 10.268 1.00 88.06 184 GLY A N 1
ATOM 1466 C CA . GLY A 1 184 ? -17.651 11.833 10.834 1.00 88.06 184 GLY A CA 1
ATOM 1467 C C . GLY A 1 184 ? -16.636 11.964 11.983 1.00 88.06 184 GLY A C 1
ATOM 1468 O O . GLY A 1 184 ? -16.404 13.074 12.454 1.00 88.06 184 GLY A O 1
ATOM 1469 N N . HIS A 1 185 ? -15.995 10.877 12.428 1.00 89.56 185 HIS A N 1
ATOM 1470 C CA . HIS A 1 185 ? -14.948 10.912 13.461 1.00 89.56 185 HIS A CA 1
ATOM 1471 C C . HIS A 1 185 ? -13.940 9.755 13.314 1.00 89.56 185 HIS A C 1
ATOM 1473 O O . HIS A 1 185 ? -14.313 8.653 12.925 1.00 89.56 185 HIS A O 1
ATOM 1479 N N . TRP A 1 186 ? -12.661 9.959 13.655 1.00 85.94 186 TRP A N 1
ATOM 1480 C CA . TRP A 1 186 ? -11.653 8.879 13.674 1.00 85.94 186 TRP A CA 1
ATOM 1481 C C . TRP A 1 186 ? -11.604 8.208 15.057 1.00 85.94 186 TRP A C 1
ATOM 1483 O O . TRP A 1 186 ? -11.943 8.828 16.057 1.00 85.94 186 TRP A O 1
ATOM 1493 N N . ALA A 1 187 ? -11.118 6.967 15.130 1.00 87.88 187 ALA A N 1
ATOM 1494 C CA . ALA A 1 187 ? -10.890 6.173 16.347 1.00 87.88 187 ALA A CA 1
ATOM 1495 C C . ALA A 1 187 ? -10.379 6.921 17.614 1.00 87.88 187 ALA A C 1
ATOM 1497 O O . ALA A 1 187 ? -10.970 6.679 18.665 1.00 87.88 187 ALA A O 1
ATOM 1498 N N . PRO A 1 188 ? -9.367 7.826 17.602 1.00 85.62 188 PRO A N 1
ATOM 1499 C CA . PRO A 1 188 ? -9.013 8.608 18.795 1.00 85.62 188 PRO A CA 1
ATOM 1500 C C . PRO A 1 188 ? -10.134 9.523 19.291 1.00 85.62 188 PRO A C 1
ATOM 1502 O O . PRO A 1 188 ? -10.322 9.657 20.491 1.00 85.62 188 PRO A O 1
ATOM 1505 N N . ASN A 1 189 ? -10.910 10.084 18.365 1.00 88.56 189 ASN A N 1
ATOM 1506 C CA . ASN A 1 189 ? -12.048 10.960 18.638 1.00 88.56 189 ASN A CA 1
ATOM 1507 C C . ASN A 1 189 ? -13.372 10.183 18.605 1.00 88.56 189 ASN A C 1
ATOM 1509 O O . ASN A 1 189 ? -14.424 10.752 18.314 1.00 88.56 189 ASN A O 1
ATOM 1513 N N . CYS A 1 190 ? -13.334 8.865 18.827 1.00 93.62 190 CYS A N 1
ATOM 1514 C CA . CYS A 1 190 ? -14.547 8.070 18.825 1.00 93.62 190 CYS A CA 1
ATOM 1515 C C . CYS A 1 190 ? -15.371 8.392 20.076 1.00 93.62 190 CYS A C 1
ATOM 1517 O O . CYS A 1 190 ? -14.874 8.194 21.185 1.00 93.62 190 CYS A O 1
ATOM 1519 N N . PRO A 1 191 ? -16.638 8.824 19.936 1.00 94.31 191 PRO A N 1
ATOM 1520 C CA . PRO A 1 191 ? -17.467 9.172 21.083 1.00 94.31 191 PRO A CA 1
ATOM 1521 C C . PRO A 1 191 ? -17.703 7.967 21.997 1.00 94.31 191 PRO A C 1
ATOM 1523 O O . PRO A 1 191 ? -17.831 8.138 23.202 1.00 94.31 191 PRO A O 1
ATOM 1526 N N . ILE A 1 192 ? -17.708 6.744 21.452 1.00 94.44 192 ILE A N 1
ATOM 1527 C CA . ILE A 1 192 ? -17.812 5.519 22.257 1.00 94.44 192 ILE A CA 1
ATOM 1528 C C . ILE A 1 192 ? -16.552 5.328 23.105 1.00 94.44 192 ILE A C 1
ATOM 1530 O O . ILE A 1 192 ? -16.652 5.070 24.301 1.00 94.44 192 ILE A O 1
ATOM 1534 N N . LYS A 1 193 ? -15.369 5.512 22.505 1.00 93.94 193 LYS A N 1
ATOM 1535 C CA . LYS A 1 193 ? -14.090 5.402 23.212 1.00 93.94 193 LYS A CA 1
ATOM 1536 C C . LYS A 1 193 ? -13.971 6.460 24.313 1.00 93.94 193 LYS A C 1
ATOM 1538 O O . LYS A 1 193 ? -13.652 6.115 25.444 1.00 93.94 193 LYS A O 1
ATOM 1543 N N . LEU A 1 194 ? -14.288 7.716 23.995 1.00 94.50 194 LEU A N 1
ATOM 1544 C CA . LEU A 1 194 ? -14.235 8.826 24.950 1.00 94.50 194 LEU A CA 1
ATOM 1545 C C . LEU A 1 194 ? -15.218 8.624 26.111 1.00 94.50 194 LEU A C 1
ATOM 1547 O O . LEU A 1 194 ? -14.838 8.799 27.262 1.00 94.50 194 LEU A O 1
ATOM 1551 N N . LYS A 1 195 ? -16.449 8.166 25.837 1.00 94.62 195 LYS A N 1
ATOM 1552 C CA . LYS A 1 195 ? -17.416 7.823 26.894 1.00 94.62 195 LYS A CA 1
ATOM 1553 C C . LYS A 1 195 ? -16.934 6.672 27.777 1.00 94.62 195 LYS A C 1
ATOM 1555 O O . LYS A 1 195 ? -17.133 6.718 28.986 1.00 94.62 195 LYS A O 1
ATOM 1560 N N . ALA A 1 196 ? -16.307 5.647 27.199 1.00 91.25 196 ALA A N 1
ATOM 1561 C CA . ALA A 1 196 ? -15.748 4.536 27.968 1.00 91.25 196 ALA A CA 1
ATOM 1562 C C . ALA A 1 196 ? -14.585 4.988 28.870 1.00 91.25 196 ALA A C 1
ATOM 1564 O O . ALA A 1 196 ? -14.457 4.524 30.002 1.00 91.25 196 ALA A O 1
ATOM 1565 N N . GLU A 1 197 ? -13.756 5.912 28.390 1.00 91.56 197 GLU A N 1
ATOM 1566 C CA . GLU A 1 197 ? -12.648 6.499 29.146 1.00 91.56 197 GLU A CA 1
ATOM 1567 C C . GLU A 1 197 ? -13.149 7.411 30.276 1.00 91.56 197 GLU A C 1
ATOM 1569 O O . GLU A 1 197 ? -12.707 7.287 31.418 1.00 91.56 197 GLU A O 1
ATOM 1574 N N . GLU A 1 198 ? -14.164 8.233 30.008 1.00 93.81 198 GLU A N 1
ATOM 1575 C CA . GLU A 1 198 ? -14.834 9.050 31.022 1.00 93.81 198 GLU A CA 1
ATOM 1576 C C . GLU A 1 198 ? -15.532 8.185 32.087 1.00 93.81 198 GLU A C 1
ATOM 1578 O O . GLU A 1 198 ? -15.442 8.465 33.283 1.00 93.81 198 GLU A O 1
ATOM 1583 N N . ALA A 1 199 ? -16.182 7.089 31.682 1.00 90.19 199 ALA A N 1
ATOM 1584 C CA . ALA A 1 199 ? -16.780 6.135 32.613 1.00 90.19 199 ALA A CA 1
ATOM 1585 C C . ALA A 1 199 ? -15.720 5.478 33.511 1.00 90.19 199 ALA A C 1
ATOM 1587 O O . ALA A 1 199 ? -15.956 5.326 34.710 1.00 90.19 199 ALA A O 1
ATOM 1588 N N . ARG A 1 200 ? -14.540 5.149 32.968 1.00 88.25 200 ARG A N 1
ATOM 1589 C CA . ARG A 1 200 ? -13.401 4.627 33.743 1.00 88.25 200 ARG A CA 1
ATOM 1590 C C . ARG A 1 200 ? -12.881 5.636 34.764 1.00 88.25 200 ARG A C 1
ATOM 1592 O O . ARG A 1 200 ? -12.644 5.256 35.906 1.00 88.25 200 ARG A O 1
ATOM 1599 N N . LEU A 1 201 ? -12.761 6.905 34.376 1.00 89.69 201 LEU A N 1
ATOM 1600 C CA . LEU A 1 201 ? -12.355 7.991 35.275 1.00 89.69 201 LEU A CA 1
ATOM 1601 C C . LEU A 1 201 ? -13.358 8.189 36.420 1.00 89.69 201 LEU A C 1
ATOM 1603 O O . LEU A 1 201 ? -12.949 8.334 37.568 1.00 89.69 201 LEU A O 1
ATOM 1607 N N . LYS A 1 202 ? -14.666 8.126 36.135 1.00 88.94 202 LYS A N 1
ATOM 1608 C CA . LYS A 1 202 ? -15.720 8.280 37.155 1.00 88.94 202 LYS A CA 1
ATOM 1609 C C . LYS A 1 202 ? -15.825 7.095 38.115 1.00 88.94 202 LYS A C 1
ATOM 1611 O O . LYS A 1 202 ? -16.164 7.295 39.275 1.00 88.94 202 LYS A O 1
ATOM 1616 N N . HIS A 1 203 ? -15.538 5.876 37.656 1.00 79.06 203 HIS A N 1
ATOM 1617 C CA . HIS A 1 203 ? -15.696 4.672 38.478 1.00 79.06 203 HIS A CA 1
ATOM 1618 C C . HIS A 1 203 ? -14.443 4.276 39.262 1.00 79.06 203 HIS A C 1
ATOM 1620 O O . HIS A 1 203 ? -14.508 3.295 39.994 1.00 79.06 203 HIS A O 1
ATOM 1626 N N . GLY A 1 204 ? -13.342 5.035 39.156 1.00 64.38 204 GLY A N 1
ATOM 1627 C CA . GLY A 1 204 ? -12.344 5.255 40.219 1.00 64.38 204 GLY A CA 1
ATOM 1628 C C . GLY A 1 204 ? -11.698 4.044 40.903 1.00 64.38 204 GLY A C 1
ATOM 1629 O O . GLY A 1 204 ? -10.969 4.215 41.873 1.00 64.38 204 GLY A O 1
ATOM 1630 N N . LYS A 1 205 ? -11.935 2.821 40.437 1.00 58.44 205 LYS A N 1
ATOM 1631 C CA . LYS A 1 205 ? -11.388 1.602 41.016 1.00 58.44 205 LYS A CA 1
ATOM 1632 C C . LYS A 1 205 ? -10.689 0.855 39.904 1.00 58.44 205 LYS A C 1
ATOM 1634 O O . LYS A 1 205 ? -11.199 -0.101 39.334 1.00 58.44 205 LYS A O 1
ATOM 1639 N N . ILE A 1 206 ? -9.510 1.366 39.566 1.00 57.94 206 ILE A N 1
ATOM 1640 C CA . ILE A 1 206 ? -8.483 0.566 38.913 1.00 57.94 206 ILE A CA 1
ATOM 1641 C C . ILE A 1 206 ? -8.225 -0.584 39.898 1.00 57.94 206 ILE A C 1
ATOM 1643 O O . ILE A 1 206 ? -7.768 -0.300 41.009 1.00 57.94 206 ILE A O 1
ATOM 1647 N N . PRO A 1 207 ? -8.558 -1.853 39.592 1.00 52.78 207 PRO A N 1
ATOM 1648 C CA . PRO A 1 207 ? -7.990 -2.940 40.364 1.00 52.78 207 PRO A CA 1
ATOM 1649 C C . PRO A 1 207 ? -6.480 -2.790 40.217 1.00 52.78 207 PRO A C 1
ATOM 1651 O O . PRO A 1 207 ? -5.946 -2.831 39.108 1.00 52.78 207 PRO A O 1
ATOM 1654 N N . SER A 1 208 ? -5.822 -2.482 41.333 1.00 50.78 208 SER A N 1
ATOM 1655 C CA . SER A 1 208 ? -4.372 -2.404 41.404 1.00 50.78 208 SER A CA 1
ATOM 1656 C C . SER A 1 208 ? -3.797 -3.637 40.714 1.00 50.78 208 SER A C 1
ATOM 1658 O O . SER A 1 208 ? -4.191 -4.766 41.012 1.00 50.78 208 SER A O 1
ATOM 1660 N N . VAL A 1 209 ? -2.866 -3.421 39.788 1.00 54.66 209 VAL A N 1
ATOM 1661 C CA . VAL A 1 209 ? -2.20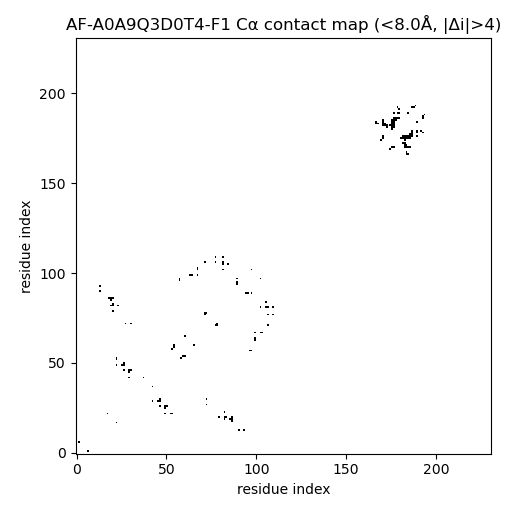1 -4.470 38.996 1.00 54.66 209 VAL A CA 1
ATOM 1662 C C . VAL A 1 209 ? -1.373 -5.423 39.890 1.00 54.66 209 VAL A C 1
ATOM 1664 O O . VAL A 1 209 ? -0.778 -6.378 39.409 1.00 54.66 209 VAL A O 1
ATOM 1667 N N . ALA A 1 210 ? -1.383 -5.214 41.211 1.00 51.41 210 ALA A N 1
ATOM 1668 C CA . ALA A 1 210 ? -0.774 -6.061 42.231 1.00 51.41 210 ALA A CA 1
ATOM 1669 C C . ALA A 1 210 ? -1.529 -7.378 42.533 1.00 51.41 210 ALA A C 1
ATOM 1671 O O . ALA A 1 210 ? -1.089 -8.128 43.399 1.00 51.41 210 ALA A O 1
ATOM 1672 N N . SER A 1 211 ? -2.639 -7.693 41.851 1.00 47.00 211 SER A N 1
ATOM 1673 C CA . SER A 1 211 ? -3.373 -8.963 42.045 1.00 47.00 211 SER A CA 1
ATOM 1674 C C . SER A 1 211 ? -3.399 -9.889 40.826 1.00 47.00 211 SER A C 1
ATOM 1676 O O . SER A 1 211 ? -4.212 -10.811 40.785 1.00 47.00 211 SER A O 1
ATOM 1678 N N . LEU A 1 212 ? -2.480 -9.726 39.867 1.00 47.59 212 LEU A N 1
ATOM 1679 C CA . LEU A 1 212 ? -2.115 -10.829 38.967 1.00 47.59 212 LEU A CA 1
ATOM 1680 C C . LEU A 1 212 ? -1.290 -11.848 39.764 1.00 47.59 212 LEU A C 1
ATOM 1682 O O . LEU A 1 212 ? -0.066 -11.911 39.683 1.00 47.59 212 LEU A O 1
ATOM 1686 N N . GLY A 1 213 ? -1.997 -12.595 40.610 1.00 44.56 213 GLY A N 1
ATOM 1687 C CA . GLY A 1 213 ? -1.476 -13.768 41.278 1.00 44.56 213 GLY A CA 1
ATOM 1688 C C . GLY A 1 213 ? -1.045 -14.799 40.244 1.00 44.56 213 GLY A C 1
ATOM 1689 O O . GLY A 1 213 ? -1.784 -15.094 39.311 1.00 44.56 213 GLY A O 1
ATOM 1690 N N . VAL A 1 214 ? 0.169 -15.304 40.455 1.00 49.66 214 VAL A N 1
ATOM 1691 C CA . VAL A 1 214 ? 0.585 -16.687 40.213 1.00 49.66 214 VAL A CA 1
ATOM 1692 C C . VAL A 1 214 ? 0.116 -17.256 38.873 1.00 49.66 214 VAL A C 1
ATOM 1694 O O . VAL A 1 214 ? -0.949 -17.854 38.760 1.00 49.66 214 VAL A O 1
ATOM 1697 N N . ILE A 1 215 ? 0.980 -17.130 37.868 1.00 49.47 215 ILE A N 1
ATOM 1698 C CA . ILE A 1 215 ? 0.979 -18.038 36.721 1.00 49.47 215 ILE A CA 1
ATOM 1699 C C . ILE A 1 215 ? 1.222 -19.445 37.298 1.00 49.47 215 ILE A C 1
ATOM 1701 O O . ILE A 1 215 ? 2.285 -19.652 37.890 1.00 49.47 215 ILE A O 1
ATOM 1705 N N . PRO A 1 216 ? 0.279 -20.401 37.202 1.00 46.53 216 PRO A N 1
ATOM 1706 C CA . PRO A 1 216 ? 0.592 -21.781 37.526 1.00 46.53 216 PRO A CA 1
ATOM 1707 C C . PRO A 1 216 ? 1.663 -22.252 36.543 1.00 46.53 216 PRO A C 1
ATOM 1709 O O . PRO A 1 216 ? 1.528 -22.093 35.328 1.00 46.53 216 PRO A O 1
ATOM 1712 N N . SER A 1 217 ? 2.754 -22.759 37.111 1.00 53.12 217 SER A N 1
ATOM 1713 C CA . SER A 1 217 ? 3.864 -23.380 36.401 1.00 53.12 217 SER A CA 1
ATOM 1714 C C . SER A 1 217 ? 3.309 -24.343 35.351 1.00 53.12 217 SER A C 1
ATOM 1716 O O . SER A 1 217 ? 2.566 -25.260 35.696 1.00 53.12 217 SER A O 1
ATOM 1718 N N . LEU A 1 218 ? 3.630 -24.110 34.076 1.00 45.91 218 LEU A N 1
ATOM 1719 C CA . LEU A 1 218 ? 3.384 -25.087 33.022 1.00 45.91 218 LEU A CA 1
ATOM 1720 C C . LEU A 1 218 ? 4.244 -26.313 33.341 1.00 45.91 218 LEU A C 1
ATOM 1722 O O . LEU A 1 218 ? 5.455 -26.297 33.129 1.00 45.91 218 LEU A O 1
ATOM 1726 N N . GLU A 1 219 ? 3.618 -27.351 33.889 1.00 53.06 219 GLU A N 1
ATOM 1727 C CA . GLU A 1 219 ? 4.183 -28.691 33.887 1.00 53.06 219 GLU A CA 1
ATOM 1728 C C . GLU A 1 219 ? 4.358 -29.153 32.441 1.00 53.06 219 GLU A C 1
ATOM 1730 O O . GLU A 1 219 ? 3.452 -29.102 31.603 1.00 53.06 219 GLU A O 1
ATOM 1735 N N . SER A 1 220 ? 5.589 -29.556 32.170 1.00 50.34 220 SER A N 1
ATOM 1736 C CA . SER A 1 220 ? 6.090 -30.132 30.940 1.00 50.34 220 SER A CA 1
ATOM 1737 C C . SER A 1 220 ? 5.298 -31.386 30.572 1.00 50.34 220 SER A C 1
ATOM 1739 O O . SER A 1 220 ? 5.486 -32.441 31.169 1.00 50.34 220 SER A O 1
ATOM 1741 N N . ASN A 1 221 ? 4.453 -31.303 29.546 1.00 49.19 221 ASN A N 1
ATOM 1742 C CA . ASN A 1 221 ? 3.975 -32.492 28.846 1.00 49.19 221 ASN A CA 1
ATOM 1743 C C . ASN A 1 221 ? 4.977 -32.848 27.740 1.00 49.19 221 ASN A C 1
ATOM 1745 O O . ASN A 1 221 ? 4.757 -32.560 26.564 1.00 49.19 221 ASN A O 1
ATOM 1749 N N . GLU A 1 222 ? 6.085 -33.481 28.132 1.00 54.28 222 GLU A N 1
ATOM 1750 C CA . GLU A 1 222 ? 6.887 -34.312 27.230 1.00 54.28 222 GLU A CA 1
ATOM 1751 C C . GLU A 1 222 ? 6.137 -35.629 26.982 1.00 54.28 222 GLU A C 1
ATOM 1753 O O . GLU A 1 222 ? 6.435 -36.671 27.558 1.00 54.28 222 GLU A O 1
ATOM 1758 N N . ALA A 1 223 ? 5.113 -35.577 26.132 1.00 58.25 223 ALA A N 1
ATOM 1759 C CA . ALA A 1 223 ? 4.471 -36.768 25.594 1.00 58.25 223 ALA A CA 1
ATOM 1760 C C . ALA A 1 223 ? 5.088 -37.096 24.228 1.00 58.25 223 ALA A C 1
ATOM 1762 O O . ALA A 1 223 ? 4.642 -36.626 23.185 1.00 58.25 223 ALA A O 1
ATOM 1763 N N . LEU A 1 224 ? 6.176 -37.866 24.290 1.00 54.03 224 LEU A N 1
ATOM 1764 C CA . LEU A 1 224 ? 6.368 -39.110 23.544 1.00 54.03 224 LEU A CA 1
ATOM 1765 C C . LEU A 1 224 ? 5.659 -39.190 22.170 1.00 54.03 224 LEU A C 1
ATOM 1767 O O . LEU A 1 224 ? 4.535 -39.678 22.068 1.00 54.03 224 LEU A O 1
ATOM 1771 N N . LEU A 1 225 ? 6.351 -38.790 21.100 1.00 60.34 225 LEU A N 1
ATOM 1772 C CA . LEU A 1 225 ? 6.086 -39.318 19.758 1.00 60.34 225 LEU A CA 1
ATOM 1773 C C . LEU A 1 225 ? 7.168 -40.341 19.432 1.00 60.34 225 LEU A C 1
ATOM 1775 O O . LEU A 1 225 ? 8.255 -40.015 18.957 1.00 60.34 225 LEU A O 1
ATOM 1779 N N . ASP A 1 226 ? 6.828 -41.579 19.775 1.00 57.16 226 ASP A N 1
ATOM 1780 C CA . ASP A 1 226 ? 7.528 -42.795 19.412 1.00 57.16 226 ASP A CA 1
ATOM 1781 C C . ASP A 1 226 ? 7.239 -43.148 17.942 1.00 57.16 226 ASP A C 1
ATOM 1783 O O . ASP A 1 226 ? 6.097 -43.149 17.479 1.00 57.16 226 ASP A O 1
ATOM 1787 N N . SER A 1 227 ? 8.336 -43.359 17.225 1.00 63.41 227 SER A N 1
ATOM 1788 C CA . SER A 1 227 ? 8.585 -44.251 16.093 1.00 63.41 227 SER A CA 1
ATOM 1789 C C . SER A 1 227 ? 7.392 -44.928 15.405 1.00 63.41 227 SER A C 1
ATOM 1791 O O . SER A 1 227 ? 6.681 -45.748 15.976 1.00 63.41 227 SER A O 1
ATOM 1793 N N . GLY A 1 228 ? 7.295 -44.717 14.091 1.00 54.44 228 GLY A N 1
ATOM 1794 C CA . GLY A 1 228 ? 6.412 -45.478 13.209 1.00 54.44 228 GLY A CA 1
ATOM 1795 C C . GLY A 1 228 ? 6.927 -45.526 11.775 1.00 54.44 228 GLY A C 1
ATOM 1796 O O . GLY A 1 228 ? 6.242 -45.088 10.858 1.00 54.44 228 GLY A O 1
ATOM 1797 N N . ALA A 1 229 ? 8.157 -46.012 11.589 1.00 58.53 229 ALA A N 1
ATOM 1798 C CA . ALA A 1 229 ? 8.649 -46.478 10.297 1.00 58.53 229 ALA A CA 1
ATOM 1799 C C . ALA A 1 229 ? 8.159 -47.915 10.066 1.00 58.53 229 ALA A C 1
ATOM 1801 O O . ALA A 1 229 ? 8.397 -48.777 10.906 1.00 58.53 229 ALA A O 1
ATOM 1802 N N . THR A 1 230 ? 7.447 -48.138 8.962 1.00 63.53 230 THR A N 1
ATOM 1803 C CA . THR A 1 230 ? 7.136 -49.398 8.239 1.00 63.53 230 THR A CA 1
ATOM 1804 C C . THR A 1 230 ? 6.012 -49.009 7.259 1.00 63.53 230 THR A C 1
ATOM 1806 O O . THR A 1 230 ? 5.113 -48.271 7.642 1.00 63.53 230 THR A O 1
ATOM 1809 N N . HIS A 1 231 ? 5.990 -49.352 5.976 1.00 55.12 231 HIS A N 1
ATOM 1810 C CA . HIS A 1 231 ? 6.675 -50.368 5.192 1.00 55.12 231 HIS A CA 1
ATOM 1811 C C . HIS A 1 231 ? 6.660 -49.942 3.713 1.00 55.12 231 HIS A C 1
ATOM 1813 O O . HIS A 1 231 ? 5.750 -49.161 3.349 1.00 55.12 231 HIS A O 1
#

pLDDT: mean 71.4, std 17.35, range [36.47, 94.62]

Secondary structure (DSSP, 8-state):
---HHHHHHHHHHHHTSPPHHHHHHHHHHHHS--SS---HHHHHHHHHHHHHHHHHHH-S--HHHHHHHHHHHH-GGGHHHHHHHHHHHHHH-TT----HHHHHHHHHHHHHHHS-TT-TTSTTSSSS---------------PPPP--PPP-----------TTHHHHH-STTS--TTT--SSS-GGG-HHHHHHHHHHHHH-----GGG--------------------

Mean predicted aligned error: 17.7 Å

InterPro domains:
  IPR001878 Zinc finger, CCHC-type [PF00098] (176-191)
  IPR001878 Zinc finger, CCHC-type [PS50158] (177-191)
  IPR001878 Zinc finger, CCHC-type [SM00343] (176-192)
  IPR036875 Zinc finger, CCHC-type superfamily [SSF57756] (162-196)

Sequence (231 aa):
MPNARSTYQALRKRFSKASWSAILQHTSRVFMPSDQSTNLLQHSLTVQASLDALQYQIGPLTAKNVAPIILFFLDPQFQDQITLVLDMWKARNSDLNITMTDILDINNHLKSRFLPESSSAIQLSRLESSKCENFSPKQKLISPRHPNSPRPSMTAQSINQQSPDWKKKWLTSRNPCFYCGGTGHWAPNCPIKLKAEEARLKHGKIPSVASLGVIPSLESNEALLDSGATH

Solvent-accessible surface area (backbone atoms only — not comparable to full-atom values): 15292 Å² total; per-residue (Å²): 131,87,54,68,68,59,54,49,52,53,49,49,67,61,64,71,50,85,50,53,46,60,53,53,53,53,40,47,56,61,73,48,79,63,99,61,90,64,55,66,66,62,52,52,53,52,46,50,55,42,50,52,55,47,30,72,74,73,38,84,83,41,77,82,58,42,56,60,57,50,52,48,65,72,39,71,92,47,44,69,58,52,30,50,51,51,42,53,47,45,69,75,34,80,84,61,77,82,47,60,68,57,56,52,51,51,50,54,50,49,49,66,70,73,50,66,90,86,62,85,85,72,83,84,72,85,88,75,85,92,75,89,80,89,84,84,84,88,81,91,80,91,80,84,88,79,85,88,76,86,80,80,81,78,74,91,73,86,75,78,89,66,67,80,65,60,52,69,74,60,26,38,90,90,41,37,14,84,76,78,63,44,58,69,39,52,49,92,65,25,68,67,55,51,50,53,52,51,50,53,65,72,63,70,66,76,77,65,82,88,68,78,70,76,80,77,78,82,77,81,81,85,73,81,86,77,86,82,89,81,131

Foldseek 3Di:
DDDPVVVVVVVCVLVVQDALVVLLVQLLVLVPDDPDPPDVVVSVVSNVVSVVSVCVQQPDDDPQQVVVSVVLSVDPPCVVVLSVVRRVVCVLPVPDNCDSVNSVVSVVVVCVVPDDPPPPPPPPPPPDDDDDDDDDDDDDDDDDDDPDDDDPPPPPPPPDPDPPVVLVVQFDLSHPAPPPSHGSDHVVRDPVVVVVVVVVVVVPCPPPPVPPDDDDDPDDPPDDPDDDDDD

Radius of gyration: 27.57 Å; Cα contacts (8 Å, |Δi|>4): 93; chains: 1; bounding box: 68×85×58 Å

Organism: NCBI:txid1389203